Protein AF-A0A2V0PC89-F1 (afdb_monomer_lite)

Radius of gyration: 30.16 Å; chains: 1; bounding box: 103×73×67 Å

pLDDT: mean 73.05, std 21.84, range [30.06, 96.44]

Structure (mmCIF, N/CA/C/O backbone):
data_AF-A0A2V0PC89-F1
#
_entry.id   AF-A0A2V0PC89-F1
#
loop_
_atom_site.group_PDB
_atom_site.id
_atom_site.type_symbol
_atom_site.label_atom_id
_atom_site.label_alt_id
_atom_site.label_comp_id
_atom_site.label_asym_id
_atom_site.label_entity_id
_atom_site.label_seq_id
_atom_site.pdbx_PDB_ins_code
_atom_site.Cartn_x
_atom_site.Cartn_y
_atom_site.Cartn_z
_atom_site.occupancy
_atom_site.B_iso_or_equiv
_atom_site.auth_seq_id
_atom_site.auth_comp_id
_atom_site.auth_asym_id
_atom_site.auth_atom_id
_atom_site.pdbx_PDB_model_num
ATOM 1 N N . MET A 1 1 ? 77.756 -25.114 2.333 1.00 34.78 1 MET A N 1
ATOM 2 C CA . MET A 1 1 ? 78.228 -23.797 1.852 1.00 34.78 1 MET A CA 1
ATOM 3 C C . MET A 1 1 ? 77.224 -22.769 2.360 1.00 34.78 1 MET A C 1
ATOM 5 O O . MET A 1 1 ? 76.132 -22.711 1.826 1.00 34.78 1 MET A O 1
ATOM 9 N N . ALA A 1 2 ? 77.389 -22.324 3.607 1.00 36.09 2 ALA A N 1
ATOM 10 C CA . ALA A 1 2 ? 78.017 -21.046 4.001 1.00 36.09 2 ALA A CA 1
ATOM 11 C C . ALA A 1 2 ? 76.906 -20.000 4.250 1.00 36.09 2 ALA A C 1
ATOM 13 O O . ALA A 1 2 ? 76.240 -19.578 3.320 1.00 36.09 2 ALA A O 1
ATOM 14 N N . GLN A 1 3 ? 76.433 -19.878 5.494 1.00 30.06 3 GLN A N 1
ATOM 15 C CA . GLN A 1 3 ? 76.912 -18.967 6.553 1.00 30.06 3 GLN A CA 1
ATOM 16 C C . GLN A 1 3 ? 76.460 -17.503 6.374 1.00 30.06 3 GLN A C 1
ATOM 18 O O . GLN A 1 3 ? 76.890 -16.816 5.460 1.00 30.06 3 GLN A O 1
ATOM 23 N N . LEU A 1 4 ? 75.595 -17.081 7.311 1.00 32.72 4 LEU A N 1
ATOM 24 C CA . LEU A 1 4 ? 75.614 -15.841 8.111 1.00 32.72 4 LEU A CA 1
ATOM 25 C C . LEU A 1 4 ? 76.472 -14.676 7.588 1.00 32.72 4 LEU A C 1
ATOM 27 O O . LEU A 1 4 ? 77.673 -14.856 7.457 1.00 32.72 4 LEU A O 1
ATOM 31 N N . THR A 1 5 ? 75.937 -13.444 7.569 1.00 36.16 5 THR A N 1
ATOM 32 C CA . THR A 1 5 ? 76.367 -12.372 8.503 1.00 36.16 5 THR A CA 1
ATOM 33 C C . THR A 1 5 ? 75.343 -11.222 8.570 1.00 36.16 5 THR A C 1
ATOM 35 O O . THR A 1 5 ? 74.786 -10.795 7.565 1.00 36.16 5 THR A O 1
ATOM 38 N N . LYS A 1 6 ? 75.119 -10.737 9.797 1.00 35.91 6 LYS A N 1
ATOM 39 C CA . LYS A 1 6 ? 74.405 -9.515 10.208 1.00 35.91 6 LYS A CA 1
ATOM 40 C C . LYS A 1 6 ? 75.160 -8.235 9.814 1.00 35.91 6 LYS A C 1
ATOM 42 O O . LYS A 1 6 ? 76.379 -8.274 9.768 1.00 35.91 6 LYS A O 1
ATOM 47 N N . CYS A 1 7 ? 74.440 -7.110 9.736 1.00 33.03 7 CYS A N 1
ATOM 48 C CA . CYS A 1 7 ? 74.798 -5.774 10.272 1.00 33.03 7 CYS A CA 1
ATOM 49 C C . CYS A 1 7 ? 73.542 -4.882 10.141 1.00 33.03 7 CYS A C 1
ATOM 51 O O . CYS A 1 7 ? 73.104 -4.617 9.033 1.00 33.03 7 CYS A O 1
ATOM 53 N N . SER A 1 8 ? 72.751 -4.632 11.191 1.00 32.78 8 SER A N 1
ATOM 54 C CA . SER A 1 8 ? 72.934 -3.648 12.277 1.00 32.78 8 SER A CA 1
ATOM 55 C C . SER A 1 8 ? 73.091 -2.201 11.793 1.00 32.78 8 SER A C 1
ATOM 57 O O . SER A 1 8 ? 74.157 -1.812 11.332 1.00 32.78 8 SER A O 1
ATOM 59 N N . GLY A 1 9 ? 72.048 -1.397 12.010 1.00 33.03 9 GLY A N 1
ATOM 60 C CA . GLY A 1 9 ? 72.049 0.056 11.844 1.00 33.03 9 GLY A CA 1
ATOM 61 C C . GLY A 1 9 ? 70.796 0.660 12.475 1.00 33.03 9 GLY A C 1
ATOM 62 O O . GLY A 1 9 ? 69.792 0.859 11.807 1.00 33.03 9 GLY A O 1
ATOM 63 N N . ALA A 1 10 ? 70.843 0.869 13.790 1.00 34.19 10 ALA A N 1
ATOM 64 C CA . ALA A 1 10 ? 69.810 1.535 14.576 1.00 34.19 10 ALA A CA 1
ATOM 65 C C . ALA A 1 10 ? 69.716 3.025 14.234 1.00 34.19 10 ALA A C 1
ATOM 67 O O . ALA A 1 10 ? 70.764 3.630 14.058 1.00 34.19 10 ALA A O 1
ATOM 68 N N . LEU A 1 11 ? 68.520 3.626 14.305 1.00 36.19 11 LEU A N 1
ATOM 69 C CA . LEU A 1 11 ? 68.316 5.021 14.723 1.00 36.19 11 LEU A CA 1
ATOM 70 C C . LEU A 1 11 ? 66.849 5.241 15.168 1.00 36.19 11 LEU A C 1
ATOM 72 O O . LEU A 1 11 ? 65.933 5.200 14.360 1.00 36.19 11 LEU A O 1
ATOM 76 N N . ARG A 1 12 ? 66.678 5.406 16.493 1.00 33.38 12 ARG A N 1
ATOM 77 C CA . ARG A 1 12 ? 65.837 6.382 17.236 1.00 33.38 12 ARG A CA 1
ATOM 78 C C . ARG A 1 12 ? 64.610 6.924 16.470 1.00 33.38 12 ARG A C 1
ATOM 80 O O . ARG A 1 12 ? 64.772 7.563 15.448 1.00 33.38 12 ARG A O 1
ATOM 87 N N . GLY A 1 13 ? 63.367 6.780 16.919 1.00 33.16 13 GLY A N 1
ATOM 88 C CA . GLY A 1 13 ? 62.850 7.075 18.253 1.00 33.16 13 GLY A CA 1
ATOM 89 C C . GLY A 1 13 ? 61.839 8.224 18.140 1.00 33.16 13 GLY A C 1
ATOM 90 O O . GLY A 1 13 ? 62.248 9.367 17.987 1.00 33.16 13 GLY A O 1
ATOM 91 N N . ALA A 1 14 ? 60.541 7.928 18.223 1.00 36.44 14 ALA A N 1
ATOM 92 C CA . ALA A 1 14 ? 59.492 8.913 18.490 1.00 36.44 14 ALA A CA 1
ATOM 93 C C . ALA A 1 14 ? 58.293 8.201 19.131 1.00 36.44 14 ALA A C 1
ATOM 95 O O . ALA A 1 14 ? 57.814 7.184 18.635 1.00 36.44 14 ALA A O 1
ATOM 96 N N . ALA A 1 15 ? 57.892 8.698 20.296 1.00 36.09 15 ALA A N 1
ATOM 97 C CA . ALA A 1 15 ? 56.902 8.112 21.182 1.00 36.09 15 ALA A CA 1
ATOM 98 C C . ALA A 1 15 ? 55.466 8.308 20.665 1.00 36.09 15 ALA A C 1
ATOM 100 O O . ALA A 1 15 ? 55.104 9.398 20.232 1.00 36.09 15 ALA A O 1
ATOM 101 N N . LEU A 1 16 ? 54.644 7.263 20.791 1.00 35.31 16 LEU A N 1
ATOM 102 C CA . LEU A 1 16 ? 53.187 7.324 20.653 1.00 35.31 16 LEU A CA 1
ATOM 103 C C . LEU A 1 16 ? 52.587 8.087 21.850 1.00 35.31 16 LEU A C 1
ATOM 105 O O . LEU A 1 16 ? 52.816 7.671 22.993 1.00 35.31 16 LEU A O 1
ATOM 109 N N . PRO A 1 17 ? 51.806 9.163 21.654 1.00 36.28 17 PRO A N 1
ATOM 110 C CA . PRO A 1 17 ? 51.024 9.723 22.740 1.00 36.28 17 PRO A CA 1
ATOM 111 C C . PRO A 1 17 ? 49.793 8.847 23.012 1.00 36.28 17 PRO A C 1
ATOM 113 O O . PRO A 1 17 ? 49.042 8.469 22.117 1.00 36.28 17 PRO A O 1
ATOM 116 N N . ARG A 1 18 ? 49.623 8.523 24.296 1.00 34.59 18 ARG A N 1
ATOM 117 C CA . ARG A 1 18 ? 48.502 7.787 24.888 1.00 34.59 18 ARG A CA 1
ATOM 118 C C . ARG A 1 18 ? 47.155 8.429 24.541 1.00 34.59 18 ARG A C 1
ATOM 120 O O . ARG A 1 18 ? 46.976 9.627 24.759 1.00 34.59 18 ARG A O 1
ATOM 127 N N . ALA A 1 19 ? 46.197 7.600 24.129 1.00 34.44 19 ALA A N 1
ATOM 128 C CA . ALA A 1 19 ? 44.788 7.956 24.048 1.00 34.44 19 ALA A CA 1
ATOM 129 C C . ALA A 1 19 ? 44.282 8.455 25.414 1.00 34.44 19 ALA A C 1
ATOM 131 O O . ALA A 1 19 ? 44.382 7.758 26.428 1.00 34.44 19 ALA A O 1
ATOM 132 N N . ARG A 1 20 ? 43.746 9.677 25.439 1.00 34.69 20 ARG A N 1
ATOM 133 C CA . ARG A 1 20 ? 42.897 10.173 26.524 1.00 34.69 20 ARG A CA 1
ATOM 134 C C . ARG A 1 20 ? 41.451 9.967 26.090 1.00 34.69 20 ARG A C 1
ATOM 136 O O . ARG A 1 20 ? 41.012 10.597 25.136 1.00 34.69 20 ARG A O 1
ATOM 143 N N . ALA A 1 21 ? 40.732 9.105 26.803 1.00 42.22 21 ALA A N 1
ATOM 144 C CA . ALA A 1 21 ? 39.279 9.070 26.750 1.00 42.22 21 ALA A CA 1
ATOM 145 C C . ALA A 1 21 ? 38.733 10.427 27.229 1.00 42.22 21 ALA A C 1
ATOM 147 O O . ALA A 1 21 ? 39.120 10.911 28.297 1.00 42.22 21 ALA A O 1
ATOM 148 N N . ALA A 1 22 ? 37.868 11.036 26.422 1.00 32.97 22 ALA A N 1
ATOM 149 C CA . ALA A 1 22 ? 37.079 12.211 26.772 1.00 32.97 22 ALA A CA 1
ATOM 150 C C . ALA A 1 22 ? 35.585 11.824 26.764 1.00 32.97 22 ALA A C 1
ATOM 152 O O . ALA A 1 22 ? 35.215 10.859 26.095 1.00 32.97 22 ALA A O 1
ATOM 153 N N . PRO A 1 23 ? 34.755 12.494 27.578 1.00 31.67 23 PRO A N 1
ATOM 154 C CA . PRO A 1 23 ? 33.532 11.928 28.131 1.00 31.67 23 PRO A CA 1
ATOM 155 C C . PRO A 1 23 ? 32.351 11.981 27.158 1.00 31.67 23 PRO A C 1
ATOM 157 O O . PRO A 1 23 ? 32.257 12.878 26.323 1.00 31.67 23 PRO A O 1
ATOM 160 N N . LEU A 1 24 ? 31.417 11.046 27.346 1.00 42.00 24 LEU A N 1
ATOM 161 C CA . LEU A 1 24 ? 30.053 11.110 26.824 1.00 42.00 24 LEU A CA 1
ATOM 162 C C . LEU A 1 24 ? 29.417 12.453 27.213 1.00 42.00 24 LEU A C 1
ATOM 164 O O . LEU A 1 24 ? 29.188 12.714 28.394 1.00 42.00 24 LEU A O 1
ATOM 168 N N . VAL A 1 25 ? 29.124 13.289 26.219 1.00 36.03 25 VAL A N 1
ATOM 169 C CA . VAL A 1 25 ? 28.246 14.454 26.366 1.00 36.03 25 VAL A CA 1
ATOM 170 C C . VAL A 1 25 ? 27.151 14.329 25.314 1.00 36.03 25 VAL A C 1
ATOM 172 O O . VAL A 1 25 ? 27.418 14.076 24.142 1.00 36.03 25 VAL A O 1
ATOM 175 N N . ALA A 1 26 ? 25.917 14.409 25.800 1.00 36.59 26 ALA A N 1
ATOM 176 C CA . ALA A 1 26 ? 24.681 14.045 25.131 1.00 36.59 26 ALA A CA 1
ATOM 177 C C . ALA A 1 26 ? 24.474 14.711 23.759 1.00 36.59 26 ALA A C 1
ATOM 179 O O . ALA A 1 26 ? 24.725 15.904 23.583 1.00 36.59 26 ALA A O 1
ATOM 180 N N . ARG A 1 27 ? 23.929 13.930 22.817 1.00 38.12 27 ARG A N 1
ATOM 181 C CA . ARG A 1 27 ? 23.295 14.424 21.588 1.00 38.12 27 ARG A CA 1
ATOM 182 C C . ARG A 1 27 ? 22.125 15.347 21.964 1.00 38.12 27 ARG A C 1
ATOM 184 O O . ARG A 1 27 ? 21.254 14.896 22.710 1.00 38.12 27 ARG A O 1
ATOM 191 N N . PRO A 1 28 ? 22.044 16.589 21.459 1.00 36.78 28 PRO A N 1
ATOM 192 C CA . PRO A 1 28 ? 20.796 17.325 21.500 1.00 36.78 28 PRO A CA 1
ATOM 193 C C . PRO A 1 28 ? 19.847 16.742 20.447 1.00 36.78 28 PRO A C 1
ATOM 195 O O . PRO A 1 28 ? 20.161 16.662 19.261 1.00 36.78 28 PRO A O 1
ATOM 198 N N . THR A 1 29 ? 18.700 16.290 20.932 1.00 49.31 29 THR A N 1
ATOM 199 C CA . THR A 1 29 ? 17.508 15.926 20.176 1.00 49.31 29 THR A CA 1
ATOM 200 C C . THR A 1 29 ? 16.849 17.171 19.564 1.00 49.31 29 THR A C 1
ATOM 202 O O . THR A 1 29 ? 16.991 18.272 20.093 1.00 49.31 29 THR A O 1
ATOM 205 N N . ALA A 1 30 ? 16.074 16.941 18.498 1.00 43.25 30 ALA A N 1
ATOM 206 C CA . ALA A 1 30 ? 15.113 17.827 17.822 1.00 43.25 30 ALA A CA 1
ATOM 207 C C . ALA A 1 30 ? 15.559 18.398 16.446 1.00 43.25 30 ALA A C 1
ATOM 209 O O . ALA A 1 30 ? 16.323 19.364 16.389 1.00 43.25 30 ALA A O 1
ATOM 210 N N . PRO A 1 31 ? 15.005 17.875 15.330 1.00 44.06 31 PRO A N 1
ATOM 211 C CA . PRO A 1 31 ? 15.303 18.324 13.963 1.00 44.06 31 PRO A CA 1
ATOM 212 C C . PRO A 1 31 ? 14.709 19.699 13.588 1.00 44.06 31 PRO A C 1
ATOM 214 O O . PRO A 1 31 ? 15.065 20.262 12.560 1.00 44.06 31 PRO A O 1
ATOM 217 N N . LEU A 1 32 ? 13.861 20.307 14.424 1.00 40.78 32 LEU A N 1
ATOM 218 C CA . LEU A 1 32 ? 13.164 21.559 14.079 1.00 40.78 32 LEU A CA 1
ATOM 219 C C . LEU A 1 32 ? 13.974 22.847 14.337 1.00 40.78 32 LEU A C 1
ATOM 221 O O . LEU A 1 32 ? 13.684 23.885 13.748 1.00 40.78 32 LEU A O 1
ATOM 225 N N . ALA A 1 33 ? 15.011 22.818 15.180 1.00 37.69 33 ALA A N 1
ATOM 226 C CA . ALA A 1 33 ? 15.760 24.032 15.544 1.00 37.69 33 ALA A CA 1
ATOM 227 C C . ALA A 1 33 ? 16.836 24.444 14.515 1.00 37.69 33 ALA A C 1
ATOM 229 O O . ALA A 1 33 ? 17.369 25.553 14.583 1.00 37.69 33 ALA A O 1
ATOM 230 N N . ARG A 1 34 ? 17.152 23.575 13.542 1.00 42.97 34 ARG A N 1
ATOM 231 C CA . ARG A 1 34 ? 18.189 23.816 12.522 1.00 42.97 34 ARG A CA 1
ATOM 232 C C . ARG A 1 34 ? 17.694 24.657 11.330 1.00 42.97 34 ARG A C 1
ATOM 234 O O . ARG A 1 34 ? 18.513 25.097 10.534 1.00 42.97 34 ARG A O 1
ATOM 241 N N . MET A 1 35 ? 16.395 24.970 11.263 1.00 37.38 35 MET A N 1
ATOM 242 C CA . MET A 1 35 ? 15.769 25.761 10.188 1.00 37.38 35 MET A CA 1
ATOM 243 C C . MET A 1 35 ? 16.208 27.243 10.093 1.00 37.38 35 MET A C 1
ATOM 245 O O . MET A 1 35 ? 15.924 27.867 9.079 1.00 37.38 35 MET A O 1
ATOM 249 N N . VAL A 1 36 ? 16.861 27.852 11.100 1.00 40.00 36 VAL A N 1
ATOM 250 C CA . VAL A 1 36 ? 16.985 29.337 11.159 1.00 40.00 36 VAL A CA 1
ATOM 25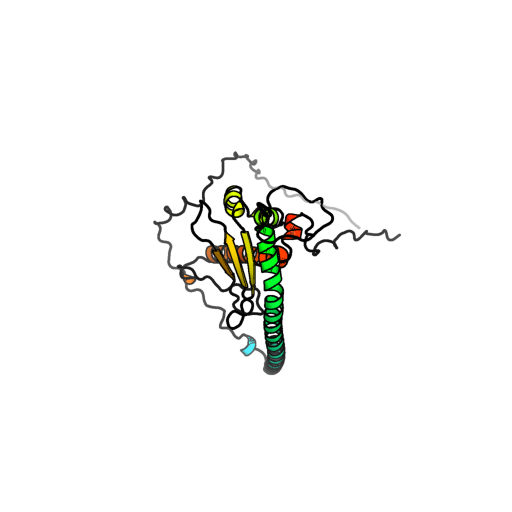1 C C . VAL A 1 36 ? 18.426 29.883 11.093 1.00 40.00 36 VAL A C 1
ATOM 253 O O . VAL A 1 36 ? 18.626 31.038 10.726 1.00 40.00 36 VAL A O 1
ATOM 256 N N . ALA A 1 37 ? 19.459 29.098 11.415 1.00 38.69 37 ALA A N 1
ATOM 257 C CA . ALA A 1 37 ? 20.797 29.651 11.687 1.00 38.69 37 ALA A CA 1
ATOM 258 C C . ALA A 1 37 ? 21.773 29.726 10.488 1.00 38.69 37 ALA A C 1
ATOM 260 O O . ALA A 1 37 ? 22.815 30.365 10.611 1.00 38.69 37 ALA A O 1
ATOM 261 N N . ALA A 1 38 ? 21.473 29.123 9.334 1.00 38.75 38 ALA A N 1
ATOM 262 C CA . ALA A 1 38 ? 22.412 29.037 8.201 1.00 38.75 38 ALA A CA 1
ATOM 263 C C . ALA A 1 38 ? 22.302 30.197 7.181 1.00 38.75 38 ALA A C 1
ATOM 265 O O . ALA A 1 38 ? 22.776 30.090 6.057 1.00 38.75 38 ALA A O 1
ATOM 266 N N . ALA A 1 39 ? 21.690 31.323 7.559 1.00 34.16 39 ALA A N 1
ATOM 267 C CA . ALA A 1 39 ? 21.342 32.428 6.658 1.00 34.16 39 ALA A CA 1
ATOM 268 C C . ALA A 1 39 ? 22.470 33.449 6.356 1.00 34.16 39 ALA A C 1
ATOM 270 O O . ALA A 1 39 ? 22.167 34.556 5.911 1.00 34.16 39 ALA A O 1
ATOM 271 N N . ALA A 1 40 ? 23.755 33.169 6.618 1.00 37.53 40 ALA A N 1
ATOM 272 C CA . ALA A 1 40 ? 24.785 34.213 6.489 1.00 37.53 40 ALA A CA 1
ATOM 273 C C . ALA A 1 40 ? 26.227 33.716 6.252 1.00 37.53 40 ALA A C 1
ATOM 275 O O . ALA A 1 40 ? 27.083 33.888 7.118 1.00 37.53 40 ALA A O 1
ATOM 276 N N . ALA A 1 41 ? 26.538 33.177 5.068 1.00 34.41 41 ALA A N 1
ATOM 277 C CA . ALA A 1 41 ? 27.906 33.210 4.528 1.00 34.41 41 ALA A CA 1
ATOM 278 C C . ALA A 1 41 ? 27.920 32.999 2.997 1.00 34.41 41 ALA A C 1
ATOM 280 O O . ALA A 1 41 ? 27.307 32.043 2.532 1.00 34.41 41 ALA A O 1
ATOM 281 N N . PRO A 1 42 ? 28.619 33.837 2.203 1.00 34.31 42 PRO A N 1
ATOM 282 C CA . PRO A 1 42 ? 28.799 33.606 0.771 1.00 34.31 42 PRO A CA 1
ATOM 283 C C . PRO A 1 42 ? 29.998 32.675 0.517 1.00 34.31 42 PRO A C 1
ATOM 285 O O . PRO A 1 42 ? 31.095 32.919 1.024 1.00 34.31 42 PRO A O 1
ATOM 288 N N . VAL A 1 43 ? 29.796 31.626 -0.281 1.00 40.22 43 VAL A N 1
ATOM 289 C CA . VAL A 1 43 ? 30.813 30.634 -0.682 1.00 40.22 43 VAL A CA 1
ATOM 290 C C . VAL A 1 43 ? 30.963 30.690 -2.214 1.00 40.22 43 VAL A C 1
ATOM 292 O O . VAL A 1 43 ? 29.973 30.955 -2.897 1.00 40.22 43 VAL A O 1
ATOM 295 N N . PRO A 1 44 ? 32.195 30.577 -2.750 1.00 39.31 44 PRO A N 1
ATOM 296 C CA . PRO A 1 44 ? 32.542 31.049 -4.089 1.00 39.31 44 PRO A CA 1
ATOM 297 C C . PRO A 1 44 ? 32.024 30.165 -5.231 1.00 39.31 44 PRO A C 1
ATOM 299 O O . PRO A 1 44 ? 31.899 28.954 -5.097 1.00 39.31 44 PRO A O 1
ATOM 302 N N . GLU A 1 45 ? 31.796 30.837 -6.360 1.00 42.03 45 GLU A N 1
ATOM 303 C CA . GLU A 1 45 ? 31.391 30.347 -7.682 1.00 42.03 45 GLU A CA 1
ATOM 304 C C . GLU A 1 45 ? 32.173 29.088 -8.109 1.00 42.03 45 GLU A C 1
ATOM 306 O O . GLU A 1 45 ? 33.379 29.142 -8.364 1.00 42.03 45 GLU A O 1
ATOM 311 N N . ALA A 1 46 ? 31.483 27.943 -8.141 1.00 46.72 46 ALA A N 1
ATOM 312 C CA . ALA A 1 46 ? 32.017 26.665 -8.599 1.00 46.72 46 ALA A CA 1
ATOM 313 C C . ALA A 1 46 ? 31.941 26.562 -10.134 1.00 46.72 46 ALA A C 1
ATOM 315 O O . ALA A 1 46 ? 30.977 27.003 -10.756 1.00 46.72 46 ALA A O 1
ATOM 316 N N . ALA A 1 47 ? 32.993 26.002 -10.735 1.00 40.53 47 ALA A N 1
ATOM 317 C CA . ALA A 1 47 ? 33.138 25.793 -12.175 1.00 40.53 47 ALA A CA 1
ATOM 318 C C . ALA A 1 47 ? 32.046 24.860 -12.751 1.00 40.53 47 ALA A C 1
ATOM 320 O O . ALA A 1 47 ? 31.535 24.013 -12.017 1.00 40.53 47 ALA A O 1
ATOM 321 N N . PRO A 1 48 ? 31.707 24.974 -14.052 1.00 44.94 48 PRO A N 1
ATOM 322 C CA . PRO A 1 48 ? 30.627 24.199 -14.653 1.00 44.94 48 PRO A CA 1
ATOM 323 C C . PRO A 1 48 ? 30.994 22.714 -14.737 1.00 44.94 48 PRO A C 1
ATOM 325 O O . PRO A 1 48 ? 32.074 22.354 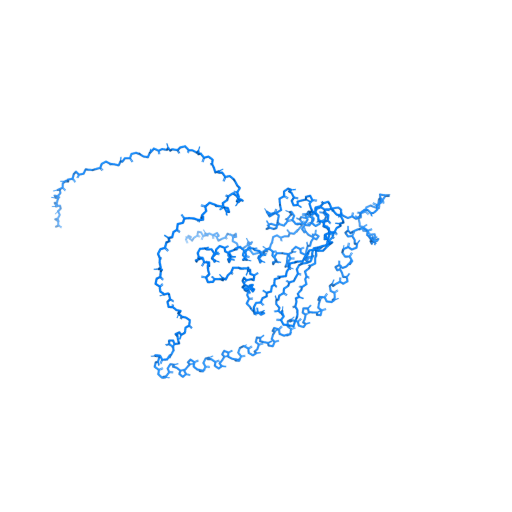-15.206 1.00 44.94 48 PRO A O 1
ATOM 328 N N . VAL A 1 49 ? 30.074 21.869 -14.280 1.00 48.47 49 VAL A N 1
ATOM 329 C CA . VAL A 1 49 ? 30.133 20.411 -14.398 1.00 48.47 49 VAL A CA 1
ATOM 330 C C . VAL A 1 49 ? 29.623 20.050 -15.799 1.00 48.47 49 VAL A C 1
ATOM 332 O O . VAL A 1 49 ? 28.543 20.491 -16.185 1.00 48.47 49 VAL A O 1
ATOM 335 N N . GLU A 1 50 ? 30.413 19.333 -16.603 1.00 47.12 50 GLU A N 1
ATOM 336 C CA . GLU A 1 50 ? 29.982 18.902 -17.941 1.00 47.12 50 GLU A CA 1
ATOM 337 C C . GLU A 1 50 ? 29.015 17.712 -17.828 1.00 47.12 50 GLU A C 1
ATOM 339 O O . GLU A 1 50 ? 29.312 16.734 -17.144 1.00 47.12 50 GLU A O 1
ATOM 344 N N . ASN A 1 51 ? 27.859 17.801 -18.497 1.00 41.91 51 ASN A N 1
ATOM 345 C CA . ASN A 1 51 ? 26.878 16.718 -18.589 1.00 41.91 51 ASN A CA 1
ATOM 346 C C . ASN A 1 51 ? 27.461 15.546 -19.392 1.00 41.91 51 ASN A C 1
ATOM 348 O O . ASN A 1 51 ? 27.759 15.685 -20.578 1.00 41.91 51 ASN A O 1
ATOM 352 N N . PHE A 1 52 ? 27.602 14.387 -18.750 1.00 44.56 52 PHE A N 1
ATOM 353 C CA . PHE A 1 52 ? 28.157 13.165 -19.345 1.00 44.56 52 PHE A CA 1
ATOM 354 C C . PHE A 1 52 ? 27.137 12.334 -20.148 1.00 44.56 52 PHE A C 1
ATOM 356 O O . PHE A 1 52 ? 27.521 11.333 -20.753 1.00 44.56 52 PHE A O 1
ATOM 363 N N . ASP A 1 53 ? 25.870 12.752 -20.203 1.00 51.66 53 ASP A N 1
ATOM 364 C CA . ASP A 1 53 ? 24.772 11.969 -20.794 1.00 51.66 53 ASP A CA 1
ATOM 365 C C . ASP A 1 53 ? 24.737 11.963 -22.340 1.00 51.66 53 ASP A C 1
ATOM 367 O O . ASP A 1 53 ? 24.060 11.129 -22.937 1.00 51.66 53 ASP A O 1
ATOM 371 N N . ASP A 1 54 ? 25.506 12.827 -23.014 1.00 53.91 54 ASP A N 1
ATOM 372 C CA . ASP A 1 54 ? 25.458 13.003 -24.480 1.00 53.91 54 ASP A CA 1
ATOM 373 C C . ASP A 1 54 ? 26.569 12.261 -25.268 1.00 53.91 54 ASP A C 1
ATOM 375 O O . ASP A 1 54 ? 26.737 12.474 -26.473 1.00 53.91 54 ASP A O 1
ATOM 379 N N . ILE A 1 55 ? 27.360 11.386 -24.633 1.00 55.81 55 ILE A N 1
ATOM 380 C CA . ILE A 1 55 ? 28.516 10.733 -25.284 1.00 55.81 55 ILE A CA 1
ATOM 381 C C . ILE A 1 55 ? 28.150 9.337 -25.828 1.00 55.81 55 ILE A C 1
ATOM 383 O O . ILE A 1 55 ? 28.318 8.321 -25.149 1.00 55.81 55 ILE A O 1
ATOM 387 N N . ASP A 1 56 ? 27.730 9.255 -27.101 1.00 67.38 56 ASP A N 1
ATOM 388 C CA . ASP A 1 56 ? 27.625 7.973 -27.826 1.00 67.38 56 ASP A CA 1
ATOM 389 C C . ASP A 1 56 ? 29.018 7.461 -28.239 1.00 67.38 56 ASP A C 1
ATOM 391 O O . ASP A 1 56 ? 29.462 7.572 -29.384 1.00 67.38 56 ASP A O 1
ATOM 395 N N . TRP A 1 57 ? 29.715 6.839 -27.288 1.00 75.06 57 TRP A N 1
ATOM 396 C CA . TRP A 1 57 ? 31.024 6.202 -27.486 1.00 75.06 57 TRP A CA 1
ATOM 397 C C . TRP A 1 57 ? 31.029 5.109 -28.574 1.00 75.06 57 TRP A C 1
ATOM 399 O O . TRP A 1 57 ? 32.091 4.607 -28.956 1.00 75.06 57 TRP A O 1
ATOM 409 N N . THR A 1 58 ? 29.862 4.709 -29.097 1.00 73.75 58 THR A N 1
ATOM 410 C CA . THR A 1 58 ? 29.775 3.709 -30.165 1.00 73.75 58 THR A CA 1
ATOM 411 C C . THR A 1 58 ? 30.188 4.247 -31.536 1.00 73.75 58 THR A C 1
ATOM 413 O O . THR A 1 58 ? 30.492 3.446 -32.430 1.00 73.75 58 THR A O 1
ATOM 416 N N . GLU A 1 59 ? 30.284 5.570 -31.712 1.00 74.25 59 GLU A N 1
ATOM 417 C CA . GLU A 1 59 ? 30.768 6.188 -32.953 1.00 74.25 59 GLU A CA 1
ATOM 418 C C . GLU A 1 59 ? 32.245 5.871 -33.233 1.00 74.25 59 GLU A C 1
ATOM 420 O O . GLU A 1 59 ? 32.605 5.626 -34.392 1.00 74.25 59 GLU A O 1
ATOM 425 N N . ASP A 1 60 ? 33.060 5.749 -32.182 1.00 82.12 60 ASP A N 1
ATOM 426 C CA . ASP A 1 60 ? 34.501 5.464 -32.250 1.00 82.12 60 ASP A CA 1
ATOM 427 C C . ASP A 1 60 ? 34.828 3.986 -32.527 1.00 82.12 60 ASP A C 1
ATOM 429 O O . ASP A 1 60 ? 35.977 3.615 -32.798 1.00 82.12 60 ASP A O 1
ATOM 433 N N . LEU A 1 61 ? 33.826 3.104 -32.496 1.00 83.56 61 LEU A N 1
ATOM 434 C CA . LEU A 1 61 ? 34.033 1.677 -32.716 1.00 83.56 61 LEU A CA 1
ATOM 435 C C . LEU A 1 61 ? 34.332 1.353 -34.193 1.00 83.56 61 LEU A C 1
ATOM 437 O O . LEU A 1 61 ? 33.751 1.941 -35.114 1.00 83.56 61 LEU A O 1
ATOM 441 N N . PRO A 1 62 ? 35.160 0.323 -34.469 1.00 90.75 62 PRO A N 1
ATOM 442 C CA . PRO A 1 62 ? 35.387 -0.149 -35.828 1.00 90.75 62 PRO A CA 1
ATOM 443 C C . PRO A 1 62 ? 34.074 -0.497 -36.542 1.00 90.75 62 PRO A C 1
ATOM 445 O O . PRO A 1 62 ? 33.176 -1.117 -35.972 1.00 90.75 62 PRO A O 1
ATOM 448 N N . THR A 1 63 ? 33.984 -0.185 -37.839 1.00 86.44 63 THR A N 1
ATOM 449 C CA . THR A 1 63 ? 32.764 -0.407 -38.646 1.00 86.44 63 THR A CA 1
ATOM 450 C C . THR A 1 63 ? 32.172 -1.827 -38.527 1.00 86.44 63 THR A C 1
ATOM 452 O O . THR A 1 63 ? 30.950 -1.940 -38.413 1.00 86.44 63 THR A O 1
ATOM 455 N N . PRO A 1 64 ? 32.967 -2.921 -38.502 1.00 89.19 64 PRO A N 1
ATOM 456 C CA . PRO A 1 64 ? 32.426 -4.265 -38.286 1.00 89.19 64 PRO A CA 1
ATOM 457 C C . PRO A 1 64 ? 31.728 -4.447 -36.929 1.00 89.19 64 PRO A C 1
ATOM 459 O O . PRO A 1 64 ? 30.768 -5.208 -36.840 1.00 89.19 64 PRO A O 1
ATOM 462 N N . VAL A 1 65 ? 32.195 -3.752 -35.888 1.00 88.69 65 VAL A N 1
ATOM 463 C CA . VAL A 1 65 ? 31.619 -3.785 -34.536 1.00 88.69 65 VAL A CA 1
ATOM 464 C C . VAL A 1 65 ? 30.327 -2.973 -34.498 1.00 88.69 65 VAL A C 1
ATOM 466 O O . VAL A 1 65 ? 29.310 -3.510 -34.069 1.00 88.69 65 VAL A O 1
ATOM 469 N N . ARG A 1 66 ? 30.303 -1.757 -35.065 1.00 85.44 66 ARG A N 1
ATOM 470 C CA . ARG A 1 66 ? 29.072 -0.941 -35.152 1.00 85.44 66 ARG A CA 1
ATOM 471 C C . ARG A 1 66 ? 27.933 -1.659 -35.872 1.00 85.44 66 ARG A C 1
ATOM 473 O O . ARG A 1 66 ? 26.790 -1.589 -35.439 1.00 85.44 66 ARG A O 1
ATOM 480 N N . ARG A 1 67 ? 28.234 -2.423 -36.933 1.00 88.75 67 ARG A N 1
ATOM 481 C CA . ARG A 1 67 ? 27.223 -3.247 -37.626 1.00 88.75 67 ARG A CA 1
ATOM 482 C C . ARG A 1 67 ? 26.636 -4.342 -36.734 1.00 88.75 67 ARG A C 1
ATOM 484 O O . ARG A 1 67 ? 25.456 -4.644 -36.866 1.00 88.75 67 ARG A O 1
ATOM 491 N N . ARG A 1 68 ? 27.436 -4.935 -35.840 1.00 90.81 68 ARG A N 1
ATOM 492 C CA . ARG A 1 68 ? 26.946 -5.920 -34.862 1.00 90.81 68 ARG A CA 1
ATOM 493 C C . ARG A 1 68 ? 26.120 -5.255 -33.767 1.00 90.81 68 ARG A C 1
ATOM 495 O O . ARG A 1 68 ? 25.074 -5.787 -33.434 1.00 90.81 68 ARG A O 1
ATOM 502 N N . VAL A 1 69 ? 26.541 -4.092 -33.267 1.00 89.00 69 VAL A N 1
ATOM 503 C CA . VAL A 1 69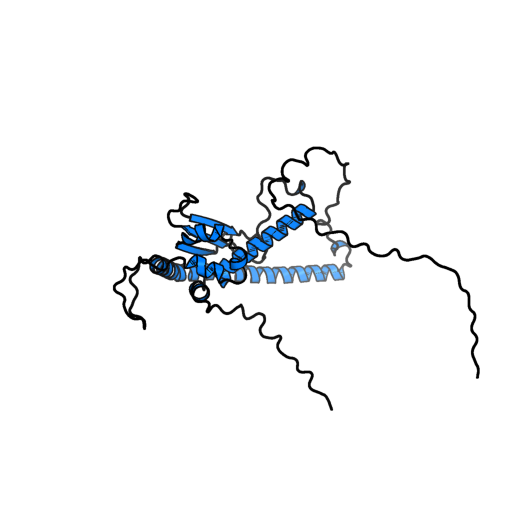 ? 25.765 -3.305 -32.291 1.00 89.00 69 VAL A CA 1
ATOM 504 C C . VAL A 1 69 ? 24.414 -2.890 -32.878 1.00 89.00 69 VAL A C 1
ATOM 506 O O . VAL A 1 69 ? 23.397 -3.061 -32.222 1.00 89.00 69 VAL A O 1
ATOM 509 N N . ALA A 1 70 ? 24.370 -2.446 -34.137 1.00 86.88 70 ALA A N 1
ATOM 510 C CA . ALA A 1 70 ? 23.110 -2.153 -34.823 1.00 86.88 70 ALA A CA 1
ATOM 511 C C . ALA A 1 70 ? 22.195 -3.389 -34.916 1.00 86.88 70 ALA A C 1
ATOM 513 O O . ALA A 1 70 ? 21.011 -3.295 -34.613 1.00 86.88 70 ALA A O 1
ATOM 514 N N . ALA A 1 71 ? 22.749 -4.560 -35.251 1.00 92.50 71 ALA A N 1
ATOM 515 C CA . ALA A 1 71 ? 21.986 -5.809 -35.250 1.00 92.50 71 ALA A CA 1
ATOM 516 C C . ALA A 1 71 ? 21.490 -6.202 -33.844 1.00 92.50 71 ALA A C 1
ATOM 518 O O . ALA A 1 71 ? 20.391 -6.728 -33.713 1.00 92.50 71 ALA A O 1
ATOM 519 N N . LEU A 1 72 ? 22.267 -5.932 -32.787 1.00 93.00 72 LEU A N 1
ATOM 520 C CA . LEU A 1 72 ? 21.829 -6.141 -31.403 1.00 93.00 72 LEU A CA 1
ATOM 521 C C . LEU A 1 72 ? 20.710 -5.172 -31.005 1.00 93.00 72 LEU A C 1
ATOM 523 O O . LEU A 1 72 ? 19.760 -5.609 -30.370 1.00 93.00 72 LEU A O 1
ATOM 527 N N . ARG A 1 73 ? 20.757 -3.905 -31.438 1.00 88.56 73 ARG A N 1
ATOM 528 C CA . ARG A 1 73 ? 19.659 -2.940 -31.233 1.00 88.56 73 ARG A CA 1
ATOM 529 C C . ARG A 1 73 ? 18.357 -3.409 -31.898 1.00 88.56 73 ARG A C 1
ATOM 531 O O . ARG A 1 73 ? 17.291 -3.261 -31.317 1.00 88.56 73 ARG A O 1
ATOM 538 N N . GLU A 1 74 ? 18.426 -4.043 -33.072 1.00 93.12 74 GLU A N 1
ATOM 539 C CA . GLU A 1 74 ? 17.244 -4.672 -33.690 1.00 93.12 74 GLU A CA 1
ATOM 540 C C . GLU A 1 74 ? 16.711 -5.868 -32.883 1.00 93.12 74 GLU A C 1
ATOM 542 O O . GLU A 1 74 ? 15.505 -6.112 -32.864 1.00 93.12 74 GLU A O 1
ATOM 547 N N . VAL A 1 75 ? 17.589 -6.639 -32.233 1.00 93.69 75 VAL A N 1
ATOM 548 C CA . VAL A 1 75 ? 17.174 -7.723 -31.326 1.00 93.69 75 VAL A CA 1
ATOM 549 C C . VAL A 1 75 ? 16.523 -7.148 -30.068 1.00 93.69 75 VAL A C 1
ATOM 551 O O . VAL A 1 75 ? 15.459 -7.634 -29.692 1.00 93.69 75 VAL A O 1
ATOM 554 N N . GLN A 1 76 ? 17.105 -6.097 -29.483 1.00 89.81 76 GLN A N 1
ATOM 555 C CA . GLN A 1 76 ? 16.550 -5.363 -28.342 1.00 89.81 76 GLN A CA 1
ATOM 556 C C . GLN A 1 76 ? 15.137 -4.859 -28.661 1.00 89.81 76 GLN A C 1
ATOM 558 O O . GLN A 1 76 ? 14.200 -5.191 -27.952 1.00 89.81 76 GLN A O 1
ATOM 563 N N . SER A 1 77 ? 14.944 -4.217 -29.820 1.00 90.25 77 SER A N 1
ATOM 564 C CA . SER A 1 77 ? 13.625 -3.732 -30.253 1.00 90.25 77 SER A CA 1
ATOM 565 C C . SER A 1 77 ? 12.559 -4.833 -30.282 1.00 90.25 77 SER A C 1
ATOM 567 O O . SER A 1 77 ? 11.405 -4.580 -29.955 1.00 90.25 77 SER A O 1
ATOM 569 N N . LYS A 1 78 ? 12.923 -6.065 -30.662 1.00 93.44 78 LYS A N 1
ATOM 570 C CA . LYS A 1 78 ? 11.992 -7.205 -30.645 1.00 93.44 78 LYS A CA 1
ATOM 571 C C . LYS A 1 78 ? 11.703 -7.698 -29.229 1.00 93.44 78 LYS A C 1
ATOM 573 O O . LYS A 1 78 ? 10.600 -8.171 -28.976 1.00 93.44 78 LYS A O 1
ATOM 578 N N . GLN A 1 79 ? 12.681 -7.631 -28.324 1.00 90.44 79 GLN A N 1
ATOM 579 C CA . GLN A 1 79 ? 12.458 -7.926 -26.908 1.00 90.44 79 GLN A CA 1
ATOM 580 C C . GLN A 1 79 ? 11.499 -6.901 -26.302 1.00 90.44 79 GLN A C 1
ATOM 582 O O . GLN A 1 79 ? 10.519 -7.301 -25.681 1.00 90.44 79 GLN A O 1
ATOM 587 N N . ASP A 1 80 ? 11.708 -5.617 -26.580 1.00 85.06 80 ASP A N 1
ATOM 588 C CA . ASP A 1 80 ? 10.867 -4.527 -26.080 1.00 85.06 80 ASP A CA 1
ATOM 589 C C . ASP A 1 80 ? 9.424 -4.639 -26.601 1.00 85.06 80 ASP A C 1
ATOM 591 O O . ASP A 1 80 ? 8.470 -4.379 -25.872 1.00 85.06 80 ASP A O 1
ATOM 595 N N . GLU A 1 81 ? 9.230 -5.072 -27.851 1.00 90.44 81 GLU A N 1
ATOM 596 C CA . GLU A 1 81 ? 7.899 -5.372 -28.402 1.00 90.44 81 GLU A CA 1
ATOM 597 C C . GLU A 1 81 ? 7.185 -6.494 -27.633 1.00 90.44 81 GLU A C 1
ATOM 599 O O . GLU A 1 81 ? 5.997 -6.369 -27.327 1.00 90.44 81 GLU A O 1
ATOM 604 N N . ILE A 1 82 ? 7.898 -7.575 -27.298 1.00 91.31 82 ILE A N 1
ATOM 605 C CA . ILE A 1 82 ? 7.344 -8.691 -26.517 1.00 91.31 82 ILE A CA 1
ATOM 606 C C . ILE A 1 82 ? 7.019 -8.233 -25.092 1.00 91.31 82 ILE A C 1
ATOM 608 O O . ILE A 1 82 ? 5.921 -8.505 -24.604 1.00 91.31 82 ILE A O 1
ATOM 612 N N . MET A 1 83 ? 7.941 -7.517 -24.443 1.00 83.19 83 MET A N 1
ATOM 613 C CA . MET A 1 83 ? 7.752 -6.998 -23.086 1.00 83.19 83 MET A CA 1
ATOM 614 C C . MET A 1 83 ? 6.558 -6.048 -23.016 1.00 83.19 83 MET A C 1
ATOM 616 O O . MET A 1 83 ? 5.701 -6.207 -22.151 1.00 83.19 83 MET A O 1
ATOM 620 N N . ARG A 1 84 ? 6.403 -5.151 -23.996 1.00 83.94 84 ARG A N 1
ATOM 621 C CA . ARG A 1 84 ? 5.242 -4.253 -24.090 1.00 83.94 84 ARG A CA 1
ATOM 622 C C . ARG A 1 84 ? 3.915 -5.013 -24.139 1.00 83.94 84 ARG A C 1
ATOM 624 O O . ARG A 1 84 ? 2.959 -4.613 -23.478 1.00 83.94 84 ARG A O 1
ATOM 631 N N . GLY A 1 85 ? 3.858 -6.112 -24.895 1.00 86.31 85 GLY A N 1
ATOM 632 C CA . GLY A 1 85 ? 2.686 -6.990 -24.928 1.00 86.31 85 GLY A CA 1
ATOM 633 C C . GLY A 1 85 ? 2.413 -7.648 -23.573 1.00 86.31 85 GLY A C 1
ATOM 634 O O . GLY A 1 85 ? 1.283 -7.615 -23.089 1.00 86.31 85 GLY A O 1
ATOM 635 N N . PHE A 1 86 ? 3.454 -8.175 -22.924 1.00 87.62 86 PHE A N 1
ATOM 636 C CA . PHE A 1 86 ? 3.350 -8.784 -21.595 1.00 87.62 86 PHE A CA 1
ATOM 637 C C . PHE A 1 86 ? 2.813 -7.808 -20.539 1.00 87.62 86 PHE A C 1
ATOM 639 O O . PHE A 1 86 ? 1.912 -8.162 -19.782 1.00 87.62 86 PHE A O 1
ATOM 646 N N . ILE A 1 87 ? 3.314 -6.571 -20.508 1.00 79.44 87 ILE A N 1
ATOM 647 C CA . ILE A 1 87 ? 2.860 -5.533 -19.567 1.00 79.44 87 ILE A CA 1
ATOM 648 C C . ILE A 1 87 ? 1.389 -5.206 -19.783 1.00 79.44 87 ILE A C 1
ATOM 650 O O . ILE A 1 87 ? 0.640 -5.074 -18.816 1.00 79.44 87 ILE A O 1
ATOM 654 N N . GLN A 1 88 ? 0.965 -5.083 -21.043 1.00 81.94 88 GLN A N 1
ATOM 655 C CA . GLN A 1 88 ? -0.426 -4.794 -21.364 1.00 81.94 88 GLN A CA 1
ATOM 656 C C . GLN A 1 88 ? -1.344 -5.919 -20.873 1.00 81.94 88 GLN A C 1
ATOM 658 O O . GLN A 1 88 ? -2.332 -5.652 -20.188 1.00 81.94 88 GLN A O 1
ATOM 663 N N . GLU A 1 89 ? -0.997 -7.175 -21.165 1.00 89.31 89 GLU A N 1
ATOM 664 C CA . GLU A 1 89 ? -1.762 -8.332 -20.693 1.00 89.31 89 GLU A CA 1
ATOM 665 C C . GLU A 1 89 ? -1.779 -8.417 -19.159 1.00 89.31 89 GLU A C 1
ATOM 667 O O . GLU A 1 89 ? -2.831 -8.673 -18.567 1.00 89.31 89 GLU A O 1
ATOM 672 N N . ARG A 1 90 ? -0.645 -8.146 -18.498 1.00 85.88 90 ARG A N 1
ATOM 673 C CA . ARG A 1 90 ? -0.538 -8.088 -17.032 1.00 85.88 90 ARG A CA 1
ATOM 674 C C . ARG A 1 90 ? -1.462 -7.017 -16.451 1.00 85.88 90 ARG A C 1
ATOM 676 O O . ARG A 1 90 ? -2.222 -7.319 -15.536 1.00 85.88 90 ARG A O 1
ATOM 683 N N . ALA A 1 91 ? -1.462 -5.809 -17.012 1.00 81.88 91 ALA A N 1
ATOM 684 C CA . ALA A 1 91 ? -2.314 -4.711 -16.557 1.00 81.88 91 ALA A CA 1
ATOM 685 C C . ALA A 1 91 ? -3.811 -5.037 -16.712 1.00 81.88 91 ALA A C 1
ATOM 687 O O . ALA A 1 91 ? -4.609 -4.794 -15.806 1.00 81.88 91 ALA A O 1
ATOM 688 N N . GLU A 1 92 ? -4.213 -5.642 -17.833 1.00 87.31 92 GLU A N 1
ATOM 689 C CA . GLU A 1 92 ? -5.596 -6.092 -18.038 1.00 87.31 92 GLU A CA 1
ATOM 690 C C . GLU A 1 92 ? -5.998 -7.191 -17.039 1.00 87.31 92 GLU A C 1
ATOM 692 O O . GLU A 1 92 ? -7.131 -7.214 -16.534 1.00 87.31 92 GLU A O 1
ATOM 697 N N . LEU A 1 93 ? -5.063 -8.090 -16.721 1.00 89.56 93 LEU A N 1
ATOM 698 C CA . LEU A 1 93 ? -5.265 -9.168 -15.761 1.00 89.56 93 LEU A CA 1
ATOM 699 C C . LEU A 1 93 ? -5.401 -8.643 -14.326 1.00 89.56 93 LEU A C 1
ATOM 701 O O . LEU A 1 93 ? -6.305 -9.079 -13.607 1.00 89.56 93 LEU A O 1
ATOM 705 N N . GLU A 1 94 ? -4.571 -7.679 -13.930 1.00 86.38 94 GLU A N 1
ATOM 706 C CA . GLU A 1 94 ? -4.665 -6.993 -12.637 1.00 86.38 94 GLU A CA 1
ATOM 707 C C . GLU A 1 94 ? -6.035 -6.333 -12.467 1.00 86.38 94 GLU A C 1
ATOM 709 O O . GLU A 1 94 ? -6.718 -6.583 -11.474 1.00 86.38 94 GLU A O 1
ATOM 714 N N . VAL A 1 95 ? -6.522 -5.607 -13.480 1.00 88.50 95 VAL A N 1
ATOM 715 C CA . VAL A 1 95 ? -7.864 -4.994 -13.455 1.00 88.50 95 VAL A CA 1
ATOM 716 C C . VAL A 1 95 ? -8.965 -6.029 -13.267 1.00 88.50 95 VAL A C 1
ATOM 718 O O . VAL A 1 95 ? -9.934 -5.803 -12.532 1.00 88.50 95 VAL A O 1
ATOM 721 N N . LYS A 1 96 ? -8.860 -7.169 -13.954 1.00 91.75 96 LYS A N 1
ATOM 722 C CA . LYS A 1 96 ? -9.845 -8.248 -13.846 1.00 91.75 96 LYS A CA 1
ATOM 723 C C . LYS A 1 96 ? -9.908 -8.790 -12.421 1.00 91.75 96 LYS A C 1
ATOM 725 O O . LYS A 1 96 ? -11.012 -8.936 -11.893 1.00 91.75 96 LYS A O 1
ATOM 730 N N . TYR A 1 97 ? -8.764 -9.090 -11.811 1.00 91.25 97 TYR A N 1
ATOM 731 C CA . TYR A 1 97 ? -8.727 -9.662 -10.465 1.00 91.25 97 TYR A CA 1
ATOM 732 C C . TYR A 1 97 ? -9.010 -8.631 -9.376 1.00 91.25 97 TYR A C 1
ATOM 734 O O . TYR A 1 97 ? -9.706 -8.957 -8.420 1.00 91.25 97 TYR A O 1
ATOM 742 N N . GLN A 1 98 ? -8.617 -7.372 -9.557 1.00 87.56 98 GLN A N 1
ATOM 743 C CA . GLN A 1 98 ? -8.969 -6.287 -8.642 1.00 87.56 98 GLN A CA 1
ATOM 744 C C . GLN A 1 98 ? -10.490 -6.120 -8.526 1.00 87.56 98 GLN A C 1
ATOM 746 O O . GLN A 1 98 ? -11.019 -5.981 -7.426 1.00 87.56 98 GLN A O 1
ATOM 751 N N . LYS A 1 99 ? -11.224 -6.221 -9.643 1.00 92.19 99 LYS A N 1
ATOM 752 C CA . LYS A 1 99 ? -12.699 -6.198 -9.634 1.00 92.19 99 LYS A CA 1
ATOM 753 C C . LYS A 1 99 ? -13.314 -7.383 -8.890 1.00 92.19 99 LYS A C 1
ATOM 755 O O . LYS A 1 99 ? -14.382 -7.236 -8.307 1.00 92.19 99 LYS A O 1
ATOM 760 N N . GLN A 1 100 ? -12.674 -8.551 -8.936 1.00 93.00 100 GLN A N 1
ATOM 761 C CA . GLN A 1 100 ? -13.135 -9.743 -8.216 1.00 93.00 100 GLN A CA 1
ATOM 762 C C . GLN A 1 100 ? -12.803 -9.676 -6.723 1.00 93.00 100 GLN A C 1
ATOM 764 O O . GLN A 1 100 ? -13.579 -10.169 -5.909 1.00 93.00 100 GLN A O 1
ATOM 769 N N . LEU A 1 101 ? -11.681 -9.049 -6.371 1.00 91.19 101 LEU A N 1
ATOM 770 C CA . LEU A 1 101 ? -11.221 -8.904 -4.995 1.00 91.19 101 LEU A CA 1
ATOM 771 C C . LEU A 1 101 ? -11.968 -7.791 -4.245 1.00 91.19 101 LEU A C 1
ATOM 773 O O . LEU A 1 101 ? -12.236 -7.944 -3.059 1.00 91.19 101 LEU A O 1
ATOM 777 N N . ALA A 1 102 ? -12.369 -6.714 -4.929 1.00 91.00 102 ALA A N 1
ATOM 778 C CA . ALA A 1 102 ? -13.099 -5.586 -4.342 1.00 91.00 102 ALA A CA 1
ATOM 779 C C . ALA A 1 102 ? -14.271 -5.981 -3.411 1.00 91.00 102 ALA A C 1
ATOM 781 O O . ALA A 1 102 ? -14.250 -5.552 -2.258 1.00 91.00 102 ALA A O 1
ATOM 782 N N . PRO A 1 103 ? -15.238 -6.837 -3.813 1.00 94.94 103 PRO A N 1
ATOM 783 C CA . PRO A 1 103 ? -16.333 -7.226 -2.920 1.00 94.94 103 PRO A CA 1
ATOM 784 C C . PRO A 1 103 ? -15.871 -8.018 -1.687 1.00 94.94 103 PRO A C 1
ATOM 786 O O . PRO A 1 103 ? -16.505 -7.926 -0.640 1.00 94.94 103 PRO A O 1
ATOM 789 N N . LEU A 1 104 ? -14.772 -8.777 -1.785 1.00 93.19 104 LEU A N 1
ATOM 790 C CA . LEU A 1 104 ? -14.204 -9.503 -0.643 1.00 93.19 104 LEU A CA 1
ATOM 791 C C . LEU A 1 104 ? -13.527 -8.544 0.345 1.00 93.19 104 LEU A C 1
ATOM 793 O O . LEU A 1 104 ? -13.609 -8.743 1.555 1.00 93.19 104 LEU A O 1
ATOM 797 N N . LEU A 1 105 ? -12.891 -7.481 -0.155 1.00 92.44 105 LEU A N 1
ATOM 798 C CA . LEU A 1 105 ? -12.313 -6.434 0.690 1.00 92.44 105 LEU A CA 1
ATOM 799 C C . LEU A 1 105 ? -13.398 -5.577 1.353 1.00 92.44 105 LEU A C 1
ATOM 801 O O . LEU A 1 105 ? -13.269 -5.247 2.529 1.00 92.44 105 LEU A O 1
ATOM 805 N N . ASP A 1 106 ? -14.494 -5.285 0.645 1.00 93.38 106 ASP A N 1
ATOM 806 C CA . ASP A 1 106 ? -15.673 -4.627 1.224 1.00 93.38 106 ASP A CA 1
ATOM 807 C C . ASP A 1 106 ? -16.299 -5.475 2.338 1.00 93.38 106 ASP A C 1
ATOM 809 O O . ASP A 1 106 ? -16.682 -4.958 3.388 1.00 93.38 106 ASP A O 1
ATOM 813 N N . GLU A 1 107 ? -16.372 -6.792 2.135 1.00 92.69 107 GLU A N 1
ATOM 814 C CA . GLU A 1 107 ? -16.817 -7.734 3.157 1.00 92.69 107 GLU A CA 1
ATOM 815 C C . GLU A 1 107 ? -15.887 -7.739 4.374 1.00 92.69 107 GLU A C 1
ATOM 817 O O . GLU A 1 107 ? -16.381 -7.626 5.496 1.00 92.69 107 GLU A O 1
ATOM 822 N N . ARG A 1 108 ? -14.564 -7.799 4.172 1.00 94.00 108 ARG A N 1
ATOM 823 C CA . ARG A 1 108 ? -13.579 -7.699 5.260 1.00 94.00 108 ARG A CA 1
ATOM 824 C C . ARG A 1 108 ? -13.780 -6.418 6.065 1.00 94.00 108 ARG A C 1
ATOM 826 O O . ARG A 1 108 ? -13.870 -6.484 7.286 1.00 94.00 108 ARG A O 1
ATOM 833 N N . ALA A 1 109 ? -13.888 -5.272 5.396 1.00 93.69 109 ALA A N 1
ATOM 834 C CA . ALA A 1 109 ? -14.096 -3.985 6.056 1.00 93.69 109 ALA A CA 1
ATOM 835 C C . ALA A 1 109 ? -15.409 -3.957 6.858 1.00 93.69 109 ALA A C 1
ATOM 837 O O . ALA A 1 109 ? -15.452 -3.441 7.974 1.00 93.69 109 ALA A O 1
ATOM 838 N N . ALA A 1 110 ? -16.481 -4.555 6.328 1.00 92.44 110 ALA A N 1
ATOM 839 C CA . ALA A 1 110 ? -17.758 -4.648 7.031 1.00 92.44 110 ALA A CA 1
ATOM 840 C C . ALA A 1 110 ? -17.694 -5.554 8.274 1.00 92.44 110 ALA A C 1
ATOM 842 O O . ALA A 1 110 ? -18.325 -5.224 9.278 1.00 92.44 110 ALA A O 1
ATOM 843 N N . VAL A 1 111 ? -16.932 -6.653 8.221 1.00 92.38 111 VAL A N 1
ATOM 844 C CA . VAL A 1 111 ? -16.688 -7.544 9.372 1.00 92.38 111 VAL A CA 1
ATOM 845 C C . VAL A 1 111 ? -15.838 -6.843 10.431 1.00 92.38 111 VAL A C 1
ATOM 847 O O . VAL A 1 111 ? -16.230 -6.809 11.593 1.00 92.38 111 VAL A O 1
ATOM 850 N N . VAL A 1 112 ? -14.727 -6.210 10.038 1.00 91.81 112 VAL A N 1
ATOM 851 C CA . VAL A 1 112 ? -13.855 -5.455 10.960 1.00 91.81 112 VAL A CA 1
ATOM 852 C C . VAL A 1 112 ? -14.631 -4.336 11.656 1.00 91.81 112 VAL A C 1
ATOM 854 O O . VAL A 1 112 ? -14.476 -4.132 12.854 1.00 91.81 112 VAL A O 1
ATOM 857 N N . ALA A 1 113 ? -15.528 -3.654 10.942 1.00 89.62 113 ALA A N 1
ATOM 858 C CA . ALA A 1 113 ? -16.368 -2.602 11.509 1.00 89.62 113 ALA A CA 1
ATOM 859 C C . ALA A 1 113 ? -17.587 -3.108 12.310 1.00 89.62 113 ALA A C 1
ATOM 861 O O . ALA A 1 113 ? -18.372 -2.277 12.764 1.00 89.62 113 ALA A O 1
ATOM 862 N N . GLY A 1 114 ? -17.816 -4.424 12.414 1.00 87.44 114 GLY A N 1
ATOM 863 C CA . GLY A 1 114 ? -18.987 -4.997 13.099 1.00 87.44 114 GLY A CA 1
ATOM 864 C C . GLY A 1 114 ? -20.327 -4.744 12.397 1.00 87.44 114 GLY A C 1
ATOM 865 O O . GLY A 1 114 ? -21.388 -4.922 12.978 1.00 87.44 114 GLY A O 1
ATOM 866 N N . LYS A 1 115 ? -20.318 -4.304 11.132 1.00 86.19 115 LYS A N 1
ATOM 867 C CA . LYS A 1 115 ? -21.539 -3.985 10.362 1.00 86.19 115 LYS A CA 1
ATOM 868 C C . LYS A 1 115 ? -22.144 -5.202 9.666 1.00 86.19 115 LYS A C 1
ATOM 870 O O . LYS A 1 115 ? -23.240 -5.103 9.110 1.00 86.19 115 LYS A O 1
ATOM 875 N N . LYS A 1 116 ? -21.408 -6.313 9.612 1.00 84.88 116 LYS A N 1
ATOM 876 C CA . LYS A 1 116 ? -21.817 -7.550 8.953 1.00 84.88 116 LYS A CA 1
ATOM 877 C C . LYS A 1 116 ? -21.883 -8.683 9.967 1.00 84.88 116 LYS A C 1
ATOM 879 O O . LYS A 1 116 ? -20.863 -9.058 10.528 1.00 84.88 116 LYS A O 1
ATOM 884 N N . GLU A 1 117 ? -23.073 -9.260 10.090 1.00 77.00 117 GLU A N 1
ATOM 885 C CA . GLU A 1 117 ? -23.309 -10.505 10.819 1.00 77.00 117 GLU A CA 1
ATOM 886 C C . GLU A 1 117 ? -22.429 -11.624 10.260 1.00 77.00 117 GLU A C 1
ATOM 888 O O . GLU A 1 117 ? -22.413 -11.889 9.048 1.00 77.00 117 GLU A O 1
ATOM 893 N N . VAL A 1 118 ? -21.698 -12.281 11.150 1.00 81.19 118 VAL A N 1
ATOM 894 C CA . VAL A 1 118 ? -20.806 -13.383 10.806 1.00 81.19 118 VAL A CA 1
ATOM 895 C C . VAL A 1 118 ? -21.549 -14.718 10.904 1.00 81.19 118 VAL A C 1
ATOM 897 O O . VAL A 1 118 ? -22.525 -14.874 11.634 1.00 81.19 118 VAL A O 1
ATOM 900 N N . GLY A 1 119 ? -21.138 -15.696 10.094 1.00 77.44 119 GLY A N 1
ATOM 901 C CA . GLY A 1 119 ? -21.702 -17.046 10.158 1.00 77.44 119 GLY A CA 1
ATOM 902 C C . GLY A 1 119 ? -21.342 -17.770 11.460 1.00 77.44 119 GLY A C 1
ATOM 903 O O . GLY A 1 119 ? -20.607 -17.258 12.296 1.00 77.44 119 GLY A O 1
ATOM 904 N N . LYS A 1 120 ? -21.815 -19.010 11.610 1.00 78.00 120 LYS A N 1
ATOM 905 C CA . LYS A 1 120 ? -21.390 -19.866 12.725 1.00 78.00 120 LYS A CA 1
ATOM 906 C C . LYS A 1 120 ? -20.007 -20.441 12.448 1.00 78.00 120 LYS A C 1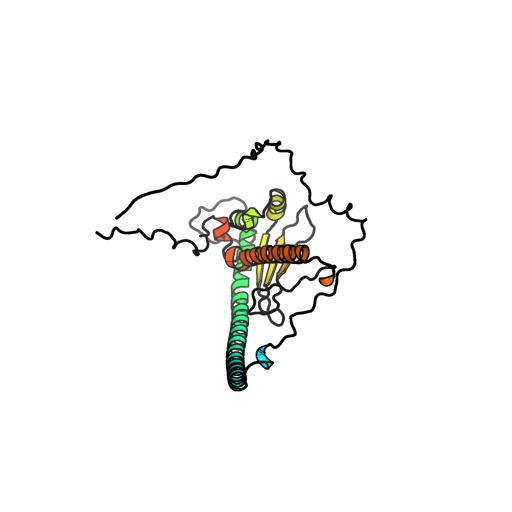
ATOM 908 O O . LYS A 1 120 ? -19.828 -21.142 11.451 1.00 78.00 120 LYS A O 1
ATOM 913 N N . PHE A 1 121 ? -19.077 -20.179 13.352 1.00 84.56 121 PHE A N 1
ATOM 914 C CA . PHE A 1 121 ? -17.731 -20.748 13.358 1.00 84.56 121 PHE A CA 1
ATOM 915 C C . PHE A 1 121 ? -17.560 -21.678 14.566 1.00 84.56 121 PHE A C 1
ATOM 917 O O . PHE A 1 121 ? -18.469 -21.799 15.386 1.00 84.56 121 PHE A O 1
ATOM 924 N N . ASP A 1 122 ? -16.418 -22.361 14.678 1.00 79.44 122 ASP A N 1
ATOM 925 C CA . ASP A 1 122 ? -16.090 -23.222 15.830 1.00 79.44 122 ASP A CA 1
ATOM 926 C C . ASP A 1 122 ? -15.657 -22.382 17.050 1.00 79.44 122 ASP A C 1
ATOM 928 O O . ASP A 1 122 ? -14.598 -22.576 17.643 1.00 79.44 122 ASP A O 1
ATOM 932 N N . VAL A 1 123 ? -16.461 -21.366 17.367 1.00 79.06 123 VAL A N 1
ATOM 933 C CA . VAL A 1 123 ? -16.276 -20.406 18.457 1.00 79.06 123 VAL A CA 1
ATOM 934 C C . VAL A 1 123 ? -17.636 -20.242 19.144 1.00 79.06 123 VAL A C 1
ATOM 936 O O . VAL A 1 123 ? -18.643 -20.135 18.443 1.00 79.06 123 VAL A O 1
ATOM 939 N N . PRO A 1 124 ? -17.714 -20.271 20.488 1.00 78.88 124 PRO A N 1
ATOM 940 C CA . PRO A 1 124 ? -18.978 -20.078 21.192 1.00 78.88 124 PRO A CA 1
ATOM 941 C C . PRO A 1 124 ? -19.619 -18.725 20.863 1.00 78.88 124 PRO A C 1
ATOM 943 O O . PRO A 1 124 ? -18.936 -17.704 20.900 1.00 78.88 124 PRO A O 1
ATOM 946 N N . ASP A 1 125 ? -20.929 -18.725 20.606 1.00 70.50 125 ASP A N 1
ATOM 947 C CA . ASP A 1 125 ? -21.707 -17.490 20.483 1.00 70.50 125 ASP A CA 1
ATOM 948 C C . ASP A 1 125 ? -21.686 -16.736 21.833 1.00 70.50 125 ASP A C 1
ATOM 950 O O . ASP A 1 125 ? -21.844 -17.347 22.898 1.00 70.50 125 ASP A O 1
ATOM 954 N N . SER A 1 126 ? -21.486 -15.417 21.785 1.00 74.00 126 SER A N 1
ATOM 955 C CA . SER A 1 126 ? -21.550 -14.505 22.935 1.00 74.00 126 SER A CA 1
ATOM 956 C C . SER A 1 126 ? -22.774 -13.596 22.808 1.00 74.00 126 SER A C 1
ATOM 958 O O . SER A 1 126 ? -23.163 -13.248 21.699 1.00 74.00 126 SER A O 1
ATOM 960 N N . ASP A 1 127 ? -23.368 -13.195 23.935 1.00 68.62 127 ASP A N 1
ATOM 961 C CA . ASP A 1 127 ? -24.467 -12.213 23.978 1.00 68.62 127 ASP A CA 1
ATOM 962 C C . ASP A 1 127 ? -23.951 -10.751 23.997 1.00 68.62 127 ASP A C 1
ATOM 964 O O . ASP A 1 127 ? -24.731 -9.814 24.189 1.00 68.62 127 ASP A O 1
ATOM 968 N N . GLU A 1 128 ? -22.634 -10.542 23.881 1.00 70.44 128 GLU A N 1
ATOM 969 C CA . GLU A 1 128 ? -22.022 -9.209 23.812 1.00 70.44 128 GLU A CA 1
ATOM 970 C C . GLU A 1 128 ? -22.345 -8.522 22.475 1.00 70.44 128 GLU A C 1
ATOM 972 O O . GLU A 1 128 ? -22.382 -9.168 21.433 1.00 70.44 128 GLU A O 1
ATOM 977 N N . GLU A 1 129 ? -22.605 -7.207 22.504 1.00 65.88 129 GLU A N 1
ATOM 978 C CA . GLU A 1 129 ? -22.913 -6.436 21.293 1.00 65.88 129 GLU A CA 1
ATOM 979 C C . GLU A 1 129 ? -21.739 -6.486 20.300 1.00 65.88 129 GLU A C 1
ATOM 981 O O . GLU A 1 129 ? -20.591 -6.234 20.677 1.00 65.88 129 GLU A O 1
ATOM 986 N N . ASP A 1 130 ? -22.036 -6.758 19.025 1.00 63.44 130 ASP A N 1
ATOM 987 C CA . ASP A 1 130 ? -21.060 -6.823 17.934 1.00 63.44 130 ASP A CA 1
ATOM 988 C C . ASP A 1 130 ? -20.419 -5.448 17.664 1.00 63.44 130 ASP A C 1
ATOM 990 O O . ASP A 1 130 ? -20.843 -4.678 16.801 1.00 63.44 130 ASP A O 1
ATOM 994 N N . ALA A 1 131 ? -19.368 -5.119 18.415 1.00 73.19 131 ALA A N 1
ATOM 995 C CA . ALA A 1 131 ? -18.637 -3.854 18.301 1.00 73.19 131 ALA A CA 1
ATOM 996 C C . ALA A 1 131 ? -17.550 -3.858 17.201 1.00 73.19 131 ALA A C 1
ATOM 998 O O . ALA A 1 131 ? -16.771 -2.908 17.098 1.00 73.19 131 ALA A O 1
ATOM 999 N N . GLY A 1 132 ? -17.490 -4.906 16.371 1.00 84.56 132 GLY A N 1
ATOM 1000 C CA . GLY A 1 132 ? -16.419 -5.117 15.393 1.00 84.56 132 GLY A CA 1
ATOM 1001 C C . GLY A 1 132 ? -15.130 -5.640 16.028 1.00 84.56 132 GLY A C 1
ATOM 1002 O O . GLY A 1 132 ? -15.155 -6.230 17.105 1.00 84.56 132 GLY A O 1
ATOM 1003 N N . ILE A 1 133 ? -14.000 -5.443 15.344 1.00 90.69 133 ILE A N 1
ATOM 1004 C CA . ILE A 1 133 ? -12.665 -5.850 15.805 1.00 90.69 133 ILE A CA 1
ATOM 1005 C C . ILE A 1 133 ? -11.861 -4.581 16.132 1.00 90.69 133 ILE A C 1
ATOM 1007 O O . ILE A 1 133 ? -11.335 -3.942 15.214 1.00 90.69 133 ILE A O 1
ATOM 1011 N N . PRO A 1 134 ? -11.770 -4.186 17.417 1.00 90.44 134 PRO A N 1
ATOM 1012 C CA . PRO A 1 134 ? -11.009 -3.010 17.824 1.00 90.44 134 PRO A CA 1
ATOM 1013 C C . PRO A 1 134 ? -9.541 -3.120 17.417 1.00 90.44 134 PRO A C 1
ATOM 1015 O O . PRO A 1 134 ? -8.957 -4.199 17.489 1.00 90.44 134 PRO A O 1
ATOM 1018 N N . GLU A 1 135 ? -8.949 -1.995 17.005 1.00 93.25 135 GLU A N 1
ATOM 1019 C CA . GLU A 1 135 ? -7.510 -1.875 16.719 1.00 93.25 135 GLU A CA 1
ATOM 1020 C C . GLU A 1 135 ? -6.971 -2.925 15.728 1.00 93.25 135 GLU A C 1
ATOM 1022 O O . GLU A 1 135 ? -5.778 -3.227 15.730 1.00 93.25 135 GLU A O 1
ATOM 1027 N N . PHE A 1 136 ? -7.827 -3.469 14.851 1.00 96.25 136 PHE A N 1
ATOM 1028 C CA . PHE A 1 136 ? -7.447 -4.508 13.891 1.00 96.25 136 PHE A CA 1
ATOM 1029 C C . PHE A 1 136 ? -6.236 -4.094 13.045 1.00 96.25 136 PHE A C 1
ATOM 1031 O O . PHE A 1 136 ? -5.226 -4.794 13.003 1.00 96.25 136 PHE A O 1
ATOM 1038 N N . TRP A 1 137 ? -6.312 -2.924 12.407 1.00 96.44 137 TRP A N 1
ATOM 1039 C CA . TRP A 1 137 ? -5.238 -2.432 11.547 1.00 96.44 137 TRP A CA 1
ATOM 1040 C C . TRP A 1 137 ? -4.011 -1.973 12.318 1.00 96.44 137 TRP A C 1
ATOM 1042 O O . TRP A 1 137 ? -2.904 -2.225 11.858 1.00 96.44 137 TRP A O 1
ATOM 1052 N N . LEU A 1 138 ? -4.194 -1.354 13.487 1.00 94.94 138 LEU A N 1
ATOM 1053 C CA . LEU A 1 138 ? -3.081 -0.995 14.363 1.00 94.94 138 LEU A CA 1
ATOM 1054 C C . LEU A 1 138 ? -2.297 -2.249 14.760 1.00 94.94 138 LEU A C 1
ATOM 1056 O O . LEU A 1 138 ? -1.096 -2.308 14.535 1.00 94.94 138 LEU A O 1
ATOM 1060 N N . THR A 1 139 ? -2.983 -3.280 15.255 1.00 95.25 139 THR A N 1
ATOM 1061 C CA . THR A 1 139 ? -2.363 -4.549 15.658 1.00 95.25 139 THR A CA 1
ATOM 1062 C C . THR A 1 139 ? -1.666 -5.224 14.476 1.00 95.25 139 THR A C 1
ATOM 1064 O O . THR A 1 139 ? -0.517 -5.640 14.600 1.00 95.25 139 THR A O 1
ATOM 1067 N N . ALA A 1 140 ? -2.314 -5.281 13.306 1.00 95.94 140 ALA A N 1
ATOM 1068 C CA . ALA A 1 140 ? -1.700 -5.825 12.096 1.00 95.94 140 ALA A CA 1
ATOM 1069 C C . ALA A 1 140 ? -0.439 -5.043 11.681 1.00 95.94 140 ALA A C 1
ATOM 1071 O O . ALA A 1 140 ? 0.573 -5.651 11.345 1.00 95.94 140 ALA A O 1
ATOM 1072 N N . MET A 1 141 ? -0.475 -3.707 11.730 1.00 94.56 141 MET A N 1
ATOM 1073 C CA . MET A 1 141 ? 0.671 -2.849 11.409 1.00 94.56 141 MET A CA 1
ATOM 1074 C C . MET A 1 141 ? 1.809 -3.004 12.418 1.00 94.56 141 MET A C 1
ATOM 1076 O O . MET A 1 141 ? 2.961 -3.083 12.010 1.00 94.56 141 MET A O 1
ATOM 1080 N N . THR A 1 142 ? 1.504 -3.085 13.715 1.00 93.88 142 THR A N 1
ATOM 1081 C CA . THR A 1 142 ? 2.500 -3.270 14.780 1.00 93.88 142 THR A CA 1
ATOM 1082 C C . THR A 1 142 ? 3.172 -4.640 14.714 1.00 93.88 142 THR A C 1
ATOM 1084 O O . THR A 1 142 ? 4.362 -4.742 14.992 1.00 93.88 142 THR A O 1
ATOM 1087 N N . ASN A 1 143 ? 2.440 -5.685 14.324 1.00 94.00 143 ASN A N 1
ATOM 1088 C CA . ASN A 1 143 ? 3.000 -7.028 14.164 1.00 94.00 143 ASN A CA 1
ATOM 1089 C C . ASN A 1 143 ? 3.835 -7.188 12.884 1.00 94.00 143 ASN A C 1
ATOM 1091 O O . ASN A 1 143 ? 4.576 -8.162 12.765 1.00 94.00 143 ASN A O 1
ATOM 1095 N N . HIS A 1 144 ? 3.712 -6.273 11.921 1.00 93.38 144 HIS A N 1
ATOM 1096 C CA . HIS A 1 144 ? 4.476 -6.331 10.682 1.00 93.38 144 HIS A CA 1
ATOM 1097 C C . HIS A 1 144 ? 5.934 -5.936 10.913 1.00 93.38 144 HIS A C 1
ATOM 1099 O O . HIS A 1 144 ? 6.205 -4.864 11.440 1.00 93.38 144 HIS A O 1
ATOM 1105 N N . GLU A 1 145 ? 6.870 -6.759 10.436 1.00 89.94 145 GLU A N 1
ATOM 1106 C CA . GLU A 1 145 ? 8.311 -6.626 10.711 1.00 89.94 145 GLU A CA 1
ATOM 1107 C C . GLU A 1 145 ? 8.874 -5.231 10.402 1.00 89.94 145 GLU A C 1
ATOM 1109 O O . GLU A 1 145 ? 9.529 -4.633 11.241 1.00 89.94 145 GLU A O 1
ATOM 1114 N N . MET A 1 146 ? 8.552 -4.683 9.230 1.00 89.94 146 MET A N 1
ATOM 1115 C CA . MET A 1 146 ? 9.042 -3.370 8.810 1.00 89.94 146 MET A CA 1
ATOM 1116 C C . MET A 1 146 ? 8.137 -2.211 9.254 1.00 89.94 146 MET A C 1
ATOM 1118 O O . MET A 1 146 ? 8.601 -1.231 9.824 1.00 89.94 146 MET A O 1
ATOM 1122 N N . VAL A 1 147 ? 6.821 -2.309 9.015 1.00 92.69 147 VAL A N 1
ATOM 1123 C CA . VAL A 1 147 ? 5.871 -1.230 9.343 1.00 92.69 147 VAL A CA 1
ATOM 1124 C C . VAL A 1 147 ? 5.781 -0.998 10.855 1.00 92.69 147 VAL A C 1
ATOM 1126 O O . VAL A 1 147 ? 5.640 0.146 11.281 1.00 92.69 147 VAL A O 1
ATOM 1129 N N . GLY A 1 148 ? 5.905 -2.047 11.670 1.00 91.25 148 GLY A N 1
ATOM 1130 C CA . GLY A 1 148 ? 5.818 -1.959 13.125 1.00 91.25 148 GLY A CA 1
ATOM 1131 C C . GLY A 1 148 ? 6.922 -1.109 13.750 1.00 91.25 148 GLY A C 1
ATOM 1132 O O . GLY A 1 148 ? 6.651 -0.388 14.708 1.00 91.25 148 GLY A O 1
ATOM 1133 N N . GLU A 1 149 ? 8.131 -1.109 13.177 1.00 91.00 149 GLU A N 1
ATOM 1134 C CA . GLU A 1 149 ? 9.247 -0.269 13.642 1.00 91.00 149 GLU A CA 1
ATOM 1135 C C . GLU A 1 149 ? 9.004 1.230 13.411 1.00 91.00 149 GLU A C 1
ATOM 1137 O O . GLU A 1 149 ? 9.562 2.072 14.120 1.00 91.00 149 GLU A O 1
ATOM 1142 N N . LEU A 1 150 ? 8.139 1.570 12.452 1.00 90.62 150 LEU A N 1
ATOM 1143 C CA . LEU A 1 150 ? 7.788 2.949 12.114 1.00 90.62 150 LEU A CA 1
ATOM 1144 C C . LEU A 1 150 ? 6.642 3.498 12.972 1.00 90.62 150 LEU A C 1
ATOM 1146 O O . LEU A 1 150 ? 6.478 4.715 13.068 1.00 90.62 150 LEU A O 1
ATOM 1150 N N . VAL A 1 151 ? 5.843 2.627 13.595 1.00 91.88 151 VAL A N 1
ATOM 1151 C CA . VAL A 1 151 ? 4.698 3.037 14.416 1.00 91.88 151 VAL A CA 1
ATOM 1152 C C . VAL A 1 151 ? 5.187 3.520 15.779 1.00 91.88 151 VAL A C 1
ATOM 1154 O O . VAL A 1 151 ? 5.634 2.738 16.617 1.00 91.88 151 VAL A O 1
ATOM 1157 N N . THR A 1 152 ? 5.057 4.821 16.045 1.00 92.75 152 THR A N 1
ATOM 1158 C CA . THR A 1 152 ? 5.343 5.372 17.376 1.00 92.75 152 THR A CA 1
ATOM 1159 C C . THR A 1 152 ? 4.122 5.304 18.294 1.00 92.75 152 THR A C 1
ATOM 1161 O O . THR A 1 152 ? 2.983 5.163 17.849 1.00 92.75 152 THR A O 1
ATOM 1164 N N . GLU A 1 153 ? 4.331 5.493 19.601 1.00 89.88 153 GLU A N 1
ATOM 1165 C CA . GLU A 1 153 ? 3.236 5.559 20.586 1.00 89.88 153 GLU A CA 1
ATOM 1166 C C . GLU A 1 153 ? 2.183 6.625 20.240 1.00 89.88 153 GLU A C 1
ATOM 1168 O O . GLU A 1 153 ? 0.999 6.437 20.505 1.00 89.88 153 GLU A O 1
ATOM 1173 N N . ARG A 1 154 ? 2.595 7.739 19.619 1.00 88.31 154 ARG A N 1
ATOM 1174 C CA . ARG A 1 154 ? 1.662 8.795 19.193 1.00 88.31 154 ARG A CA 1
ATOM 1175 C C . ARG A 1 154 ? 0.843 8.375 17.985 1.00 88.31 154 ARG A C 1
ATOM 1177 O O . ARG A 1 154 ? -0.328 8.730 17.900 1.00 88.31 154 ARG A O 1
ATOM 1184 N N . ASP A 1 155 ? 1.457 7.640 17.065 1.00 90.69 155 ASP A N 1
ATOM 1185 C CA . ASP A 1 155 ? 0.776 7.146 15.872 1.00 90.69 155 ASP A CA 1
ATOM 1186 C C . ASP A 1 155 ? -0.243 6.075 16.254 1.00 90.69 155 ASP A C 1
ATOM 1188 O O . ASP A 1 155 ? -1.331 6.056 15.690 1.00 90.69 155 ASP A O 1
ATOM 1192 N N . ALA A 1 156 ? 0.048 5.254 17.268 1.00 90.62 156 ALA A N 1
ATOM 1193 C CA . ALA A 1 156 ? -0.879 4.249 17.782 1.00 90.62 156 ALA A CA 1
ATOM 1194 C C . ALA A 1 156 ? -2.232 4.853 18.204 1.00 90.62 156 ALA A C 1
ATOM 1196 O O . ALA A 1 156 ? -3.279 4.310 17.854 1.00 90.62 156 ALA A O 1
ATOM 1197 N N . GLU A 1 157 ? -2.241 6.017 18.868 1.00 92.00 157 GLU A N 1
ATOM 1198 C CA . GLU A 1 157 ? -3.492 6.692 19.256 1.00 92.00 157 GLU A CA 1
ATOM 1199 C C . GLU A 1 157 ? -4.341 7.113 18.044 1.00 92.00 157 GLU A C 1
ATOM 1201 O O . GLU A 1 157 ? -5.571 7.116 18.109 1.00 92.00 157 GLU A O 1
ATOM 1206 N N . VAL A 1 158 ? -3.692 7.465 16.932 1.00 93.12 158 VAL A N 1
ATOM 1207 C CA . VAL A 1 158 ? -4.348 7.858 15.678 1.00 93.12 158 VAL A CA 1
ATOM 1208 C C . VAL A 1 158 ? -4.812 6.623 14.904 1.00 93.12 158 VAL A C 1
ATOM 1210 O O . VAL A 1 158 ? -5.948 6.563 14.433 1.00 93.12 158 VAL A O 1
ATOM 1213 N N . LEU A 1 159 ? -3.938 5.623 14.794 1.00 92.75 159 LEU A N 1
ATOM 1214 C CA . LEU A 1 159 ? -4.163 4.361 14.091 1.00 92.75 159 LEU A CA 1
ATOM 1215 C C . LEU A 1 159 ? -5.229 3.495 14.770 1.00 92.75 159 LEU A C 1
ATOM 1217 O O . LEU A 1 159 ? -5.863 2.690 14.095 1.00 92.75 159 LEU A O 1
ATOM 1221 N N . ALA A 1 160 ? -5.518 3.706 16.056 1.00 92.81 160 ALA A N 1
ATOM 1222 C CA . ALA A 1 160 ? -6.668 3.098 16.725 1.00 92.81 160 ALA A CA 1
ATOM 1223 C C . ALA A 1 160 ? -8.016 3.462 16.061 1.00 92.81 160 ALA A C 1
ATOM 1225 O O . ALA A 1 160 ? -8.982 2.710 16.170 1.00 92.81 160 ALA A O 1
ATOM 1226 N N . TYR A 1 161 ? -8.084 4.585 15.332 1.00 93.31 161 TYR A N 1
ATOM 1227 C CA . TYR A 1 161 ? -9.266 5.006 14.568 1.00 93.31 161 TYR A CA 1
ATOM 1228 C C . TYR A 1 161 ? -9.259 4.511 13.112 1.00 93.31 161 TYR A C 1
ATOM 1230 O O . TYR A 1 161 ? -10.169 4.853 12.352 1.00 93.31 161 TYR A O 1
ATOM 1238 N N . LEU A 1 162 ? -8.248 3.743 12.694 1.00 94.31 162 LEU A N 1
ATOM 1239 C CA . LEU A 1 162 ? -8.128 3.218 11.336 1.00 94.31 162 LEU A CA 1
ATOM 1240 C C . LEU A 1 162 ? -9.106 2.054 11.126 1.00 94.31 162 LEU A C 1
ATOM 1242 O O . LEU A 1 162 ? -9.039 1.024 11.793 1.00 94.31 162 LEU A O 1
ATOM 1246 N N . THR A 1 163 ? -10.022 2.227 10.178 1.00 93.44 163 THR A N 1
ATOM 1247 C CA . THR A 1 163 ? -11.121 1.289 9.902 1.00 93.44 163 THR A CA 1
ATOM 1248 C C . THR A 1 163 ? -10.854 0.387 8.702 1.00 93.44 163 THR A C 1
ATOM 1250 O O . THR A 1 163 ? -11.222 -0.787 8.731 1.00 93.44 163 THR A O 1
ATOM 1253 N N . ASP A 1 164 ? -10.187 0.894 7.664 1.00 95.81 164 ASP A N 1
ATOM 1254 C CA . ASP A 1 164 ? -9.819 0.101 6.491 1.00 95.81 164 ASP A CA 1
ATOM 1255 C C . ASP A 1 164 ? -8.529 0.607 5.842 1.00 95.81 164 ASP A C 1
ATOM 1257 O O . ASP A 1 164 ? -8.224 1.803 5.863 1.00 95.81 164 ASP A O 1
ATOM 1261 N N . VAL A 1 165 ? -7.792 -0.325 5.238 1.00 95.19 165 VAL A N 1
ATOM 1262 C CA . VAL A 1 165 ? -6.624 -0.046 4.401 1.00 95.19 165 VAL A CA 1
ATOM 1263 C C . VAL A 1 165 ? -6.785 -0.791 3.087 1.00 95.19 165 VAL A C 1
ATOM 1265 O O . VAL A 1 165 ? -6.924 -2.021 3.045 1.00 95.19 165 VAL A O 1
ATOM 1268 N N . ARG A 1 166 ? -6.748 -0.036 1.991 1.00 93.88 166 ARG A N 1
ATOM 1269 C CA . ARG A 1 166 ? -6.891 -0.561 0.633 1.00 93.88 166 ARG A CA 1
ATOM 1270 C C . ARG A 1 166 ? -5.701 -0.176 -0.210 1.00 93.88 166 ARG A C 1
ATOM 1272 O O . ARG A 1 166 ? -5.268 0.970 -0.187 1.00 93.88 166 ARG A O 1
ATOM 1279 N N . VAL A 1 167 ? -5.239 -1.121 -1.016 1.00 93.00 167 VAL A N 1
ATOM 1280 C CA . VAL A 1 167 ? -4.248 -0.856 -2.054 1.00 93.00 167 VAL A CA 1
ATOM 1281 C C . VAL A 1 167 ? -4.894 -1.079 -3.411 1.00 93.00 167 VAL A C 1
ATOM 1283 O O . VAL A 1 167 ? -5.570 -2.082 -3.641 1.00 93.00 167 VAL A O 1
ATOM 1286 N N . THR A 1 168 ? -4.730 -0.107 -4.300 1.00 90.75 168 THR A N 1
ATOM 1287 C CA . THR A 1 168 ? -5.293 -0.123 -5.649 1.00 90.75 168 THR A CA 1
ATOM 1288 C C . THR A 1 168 ? -4.185 0.099 -6.666 1.00 90.75 168 THR A C 1
ATOM 1290 O O . THR A 1 168 ? -3.530 1.139 -6.648 1.00 90.75 168 THR A O 1
ATOM 1293 N N . SER A 1 169 ? -3.977 -0.871 -7.557 1.00 88.69 169 SER A N 1
ATOM 1294 C CA . SER A 1 169 ? -3.133 -0.670 -8.736 1.00 88.69 169 SER A CA 1
ATOM 1295 C C . SER A 1 169 ? -3.797 0.353 -9.657 1.00 88.69 169 SER A C 1
ATOM 1297 O O . SER A 1 169 ? -5.009 0.298 -9.893 1.00 88.69 169 SER A O 1
ATOM 1299 N N . LEU A 1 170 ? -3.013 1.306 -10.150 1.00 86.50 170 LEU A N 1
ATOM 1300 C CA . LEU A 1 170 ? -3.443 2.276 -11.147 1.00 86.50 170 LEU A CA 1
ATOM 1301 C C . LEU A 1 170 ? -3.246 1.702 -12.552 1.00 86.50 170 LEU A C 1
ATOM 1303 O O . LEU A 1 170 ? -2.438 0.808 -12.794 1.00 86.50 170 LEU A O 1
ATOM 1307 N N . THR A 1 171 ? -4.051 2.199 -13.485 1.00 80.75 171 THR A N 1
ATOM 1308 C CA . THR A 1 171 ? -4.189 1.636 -14.832 1.00 80.75 171 THR A CA 1
ATOM 1309 C C . THR A 1 171 ? -4.177 2.752 -15.863 1.00 80.75 171 THR A C 1
ATOM 1311 O O . THR A 1 171 ? -4.616 3.860 -15.558 1.00 80.75 171 THR A O 1
ATOM 1314 N N . GLY A 1 172 ? -3.799 2.451 -17.104 1.00 78.25 172 GLY A N 1
ATOM 1315 C CA . GLY A 1 172 ? -3.747 3.448 -18.174 1.00 78.25 172 GLY A CA 1
ATOM 1316 C C . GLY A 1 172 ? -2.400 4.162 -18.192 1.00 78.25 172 GLY A C 1
ATOM 1317 O O . GLY A 1 172 ? -1.376 3.494 -18.272 1.00 78.25 172 GLY A O 1
ATOM 1318 N N . GLU A 1 173 ? -2.404 5.496 -18.133 1.00 72.69 173 GLU A N 1
ATOM 1319 C CA . GLU A 1 173 ? -1.181 6.319 -18.205 1.00 72.69 173 GLU A CA 1
ATOM 1320 C C . GLU A 1 173 ? -0.255 6.134 -16.995 1.00 72.69 173 GLU A C 1
ATOM 1322 O O . GLU A 1 173 ? 0.952 6.289 -17.124 1.00 72.69 173 GLU A O 1
ATOM 1327 N N . ASP A 1 174 ? -0.810 5.737 -15.849 1.00 78.56 174 ASP A N 1
ATOM 1328 C CA . ASP A 1 174 ? -0.055 5.451 -14.626 1.00 78.56 174 ASP A CA 1
ATOM 1329 C C . ASP A 1 174 ? 0.043 3.934 -14.361 1.00 78.56 174 ASP A C 1
ATOM 1331 O O . ASP A 1 174 ? 0.111 3.501 -13.211 1.00 78.56 174 ASP A O 1
ATOM 1335 N N . ALA A 1 175 ? -0.002 3.093 -15.402 1.00 78.00 175 ALA A N 1
ATOM 1336 C CA . ALA A 1 175 ? 0.163 1.645 -15.243 1.00 78.00 175 ALA A CA 1
ATOM 1337 C C . ALA A 1 175 ? 1.480 1.312 -14.512 1.00 78.00 175 ALA A C 1
ATOM 1339 O O . ALA A 1 175 ? 2.522 1.880 -14.815 1.00 78.00 175 ALA A O 1
ATOM 1340 N N . GLY A 1 176 ? 1.420 0.403 -13.534 1.00 77.25 176 GLY A N 1
ATOM 1341 C CA . GLY A 1 176 ? 2.545 0.080 -12.639 1.00 77.25 176 GLY A CA 1
ATOM 1342 C C . GLY A 1 176 ? 2.565 0.898 -11.342 1.00 77.25 176 GLY A C 1
ATOM 1343 O O . GLY A 1 176 ? 3.123 0.453 -10.343 1.00 77.25 176 GLY A O 1
ATOM 1344 N N . SER A 1 177 ? 1.875 2.038 -11.314 1.00 87.12 177 SER A N 1
ATOM 1345 C CA . SER A 1 177 ? 1.667 2.846 -10.109 1.00 87.12 177 SER A CA 1
ATOM 1346 C C . SER A 1 177 ? 0.616 2.220 -9.197 1.00 87.12 177 SER A C 1
ATOM 1348 O O . SER A 1 177 ? -0.262 1.480 -9.646 1.00 87.12 177 SER A O 1
ATOM 1350 N N . PHE A 1 178 ? 0.642 2.550 -7.910 1.00 89.69 178 PHE A N 1
ATOM 1351 C CA . PHE A 1 178 ? -0.389 2.110 -6.972 1.00 89.69 178 PHE A CA 1
ATOM 1352 C C . PHE A 1 178 ? -0.713 3.184 -5.939 1.00 89.69 178 PHE A C 1
ATOM 1354 O O . PHE A 1 178 ? 0.082 4.075 -5.643 1.00 89.69 178 PHE A O 1
ATOM 1361 N N . ARG A 1 179 ? -1.922 3.106 -5.389 1.00 90.44 179 ARG A N 1
ATOM 1362 C CA . ARG A 1 179 ? -2.408 3.993 -4.335 1.00 90.44 179 ARG A CA 1
ATOM 1363 C C . ARG A 1 179 ? -2.804 3.193 -3.114 1.00 90.44 179 ARG A C 1
ATOM 1365 O O . ARG A 1 179 ? -3.554 2.224 -3.233 1.00 90.44 179 ARG A O 1
ATOM 1372 N N . ILE A 1 180 ? -2.355 3.662 -1.959 1.00 92.38 180 ILE A N 1
ATOM 1373 C CA . ILE A 1 180 ? -2.795 3.208 -0.648 1.00 92.38 180 ILE A CA 1
ATOM 1374 C C . ILE A 1 180 ? -3.814 4.213 -0.119 1.00 92.38 180 ILE A C 1
ATOM 1376 O O . ILE A 1 180 ? -3.552 5.416 -0.088 1.00 92.38 180 ILE A O 1
ATOM 1380 N N . THR A 1 181 ? -4.969 3.711 0.291 1.00 93.38 181 THR A N 1
ATOM 1381 C CA . THR A 1 181 ? -6.074 4.478 0.856 1.00 93.38 181 THR A CA 1
ATOM 1382 C C . THR A 1 181 ? -6.313 3.997 2.283 1.00 93.38 181 THR A C 1
ATOM 1384 O O . THR A 1 181 ? -6.591 2.819 2.504 1.00 93.38 181 THR A O 1
ATOM 1387 N N . PHE A 1 182 ? -6.209 4.917 3.238 1.00 94.50 182 PHE A N 1
ATOM 1388 C CA . PHE A 1 182 ? -6.455 4.711 4.661 1.00 94.50 182 PHE A CA 1
ATOM 1389 C C . PHE A 1 182 ? -7.777 5.379 5.039 1.00 94.50 182 PHE A C 1
ATOM 1391 O O . PHE A 1 182 ? -7.934 6.587 4.850 1.00 94.50 182 PHE A O 1
ATOM 1398 N N . GLU A 1 183 ? -8.723 4.617 5.580 1.00 94.44 183 GLU A N 1
ATOM 1399 C CA . GLU A 1 183 ? -10.033 5.116 6.006 1.00 94.44 183 GLU A CA 1
ATOM 1400 C C . GLU A 1 183 ? -10.127 5.178 7.527 1.00 94.44 183 GLU A C 1
ATOM 1402 O O . GLU A 1 183 ? -9.998 4.162 8.210 1.00 94.44 183 GLU A O 1
ATOM 1407 N N . PHE A 1 184 ? -10.415 6.358 8.066 1.00 93.12 184 PHE A N 1
ATOM 1408 C CA . PHE A 1 184 ? -10.492 6.611 9.499 1.00 93.12 184 PHE A CA 1
ATOM 1409 C C . PHE A 1 184 ? -11.920 6.912 9.951 1.00 93.12 184 PHE A C 1
ATOM 1411 O O . PHE A 1 184 ? -12.689 7.614 9.284 1.00 93.12 184 PHE A O 1
ATOM 1418 N N . ALA A 1 185 ? -12.243 6.440 11.151 1.00 92.12 185 ALA A N 1
ATOM 1419 C CA . ALA A 1 185 ? -13.374 6.940 11.913 1.00 92.12 185 ALA A CA 1
ATOM 1420 C C . ALA A 1 185 ? -13.141 8.404 12.339 1.00 92.12 185 ALA A C 1
ATOM 1422 O O . ALA A 1 185 ? -12.023 8.928 12.301 1.00 92.12 185 ALA A O 1
ATOM 1423 N N . GLU A 1 186 ? -14.215 9.078 12.758 1.00 92.75 186 GLU A N 1
ATOM 1424 C CA . GLU A 1 186 ? -14.107 10.423 13.328 1.00 92.75 186 GLU A CA 1
ATOM 1425 C C . GLU A 1 186 ? -13.195 10.390 14.561 1.00 92.75 186 GLU A C 1
ATOM 1427 O O . GLU A 1 186 ? -13.396 9.586 15.469 1.00 92.75 186 GLU A O 1
ATOM 1432 N N . ASN A 1 187 ? -12.173 11.248 14.569 1.00 90.25 187 ASN A N 1
ATOM 1433 C CA . ASN A 1 187 ? -11.095 11.221 15.552 1.00 90.25 187 ASN A CA 1
ATOM 1434 C C . ASN A 1 187 ? -10.671 12.654 15.945 1.00 90.25 187 ASN A C 1
ATOM 1436 O O . ASN A 1 187 ? -10.970 13.608 15.222 1.00 90.25 187 ASN A O 1
ATOM 1440 N N . PRO A 1 188 ? -9.996 12.844 17.095 1.00 93.19 188 PRO A N 1
ATOM 1441 C CA . PRO A 1 188 ? -9.617 14.172 17.584 1.00 93.19 188 PRO A CA 1
ATOM 1442 C C . PRO A 1 188 ? -8.362 14.765 16.916 1.00 93.19 188 PRO A C 1
ATOM 1444 O O . PRO A 1 188 ? -8.022 15.914 17.201 1.00 93.19 188 PRO A O 1
ATOM 1447 N N . PHE A 1 189 ? -7.664 14.012 16.062 1.00 91.00 189 PHE A N 1
ATOM 1448 C CA . PHE A 1 189 ? -6.371 14.405 15.492 1.00 91.00 189 PHE A CA 1
ATOM 1449 C C . PHE A 1 189 ? -6.522 15.140 14.161 1.00 91.00 189 PHE A C 1
ATOM 1451 O O . PHE A 1 189 ? -5.813 16.115 13.904 1.00 91.00 189 PHE A O 1
ATOM 1458 N N . PHE A 1 190 ? -7.469 14.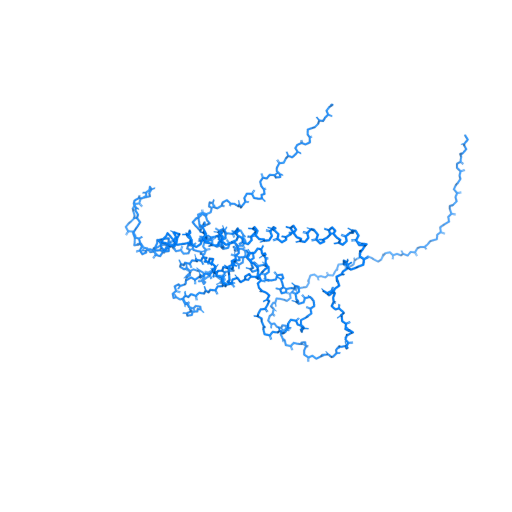712 13.324 1.00 91.88 190 PHE A N 1
ATOM 1459 C CA . PHE A 1 190 ? -7.771 15.346 12.045 1.00 91.88 190 PHE A CA 1
ATOM 1460 C C . PHE A 1 190 ? -9.236 15.167 11.638 1.00 91.88 190 PHE A C 1
ATOM 1462 O O . PHE A 1 190 ? -9.957 14.308 12.129 1.00 91.88 190 PHE A O 1
ATOM 1469 N N . SER A 1 191 ? -9.680 15.998 10.693 1.00 90.00 191 SER A N 1
ATOM 1470 C CA . SER A 1 191 ? -11.057 15.968 10.168 1.00 90.00 191 SER A CA 1
ATOM 1471 C C . SER A 1 191 ? -11.227 15.104 8.912 1.00 90.00 191 SER A C 1
ATOM 1473 O O . SER A 1 191 ? -12.352 14.804 8.508 1.00 90.00 191 SER A O 1
ATOM 1475 N N . ASN A 1 192 ? -10.119 14.717 8.277 1.00 87.00 192 ASN A N 1
ATOM 1476 C CA . ASN A 1 192 ? -10.106 13.888 7.079 1.00 87.00 192 ASN A CA 1
ATOM 1477 C C . ASN A 1 192 ? -10.627 12.481 7.390 1.00 87.00 192 ASN A C 1
ATOM 1479 O O . ASN A 1 192 ? -10.159 11.834 8.315 1.00 87.00 192 ASN A O 1
ATOM 1483 N N . LYS A 1 193 ? -11.567 11.979 6.588 1.00 90.56 193 LYS A N 1
ATOM 1484 C CA . LYS A 1 193 ? -12.033 10.584 6.700 1.00 90.56 193 LYS A CA 1
ATOM 1485 C C . LYS A 1 193 ? -11.138 9.606 5.952 1.00 90.56 193 LYS A C 1
ATOM 1487 O O . LYS A 1 193 ? -11.086 8.434 6.292 1.00 90.56 193 LYS A O 1
ATOM 1492 N N . THR A 1 194 ? -10.439 10.100 4.939 1.00 90.44 194 THR A N 1
ATOM 1493 C CA . THR A 1 194 ? -9.622 9.286 4.052 1.00 90.44 194 THR A CA 1
ATOM 1494 C C . THR A 1 194 ? -8.295 9.990 3.826 1.00 90.44 194 THR A C 1
ATOM 1496 O O . THR A 1 194 ? -8.279 11.185 3.509 1.00 90.44 194 THR A O 1
ATOM 1499 N N . LEU A 1 195 ? -7.201 9.257 4.007 1.00 90.19 195 LEU A N 1
ATOM 1500 C CA . LEU A 1 195 ? -5.852 9.672 3.639 1.00 90.19 195 LEU A CA 1
ATOM 1501 C C . LEU A 1 195 ? -5.368 8.767 2.510 1.00 90.19 195 LEU A C 1
ATOM 1503 O O . LEU A 1 195 ? -5.566 7.556 2.556 1.00 90.19 195 LEU A O 1
ATOM 1507 N N . GLU A 1 196 ? -4.749 9.349 1.491 1.00 90.44 196 GLU A N 1
ATOM 1508 C CA . GLU A 1 196 ? -4.288 8.609 0.320 1.00 90.44 196 GLU A CA 1
ATOM 1509 C C . GLU A 1 196 ? -2.823 8.923 0.041 1.00 90.44 196 GLU A C 1
ATOM 1511 O O . GLU A 1 196 ? -2.414 10.085 0.045 1.00 90.44 196 GLU A O 1
ATOM 1516 N N . LYS A 1 197 ? -2.046 7.883 -0.251 1.00 88.75 197 LYS A N 1
ATOM 1517 C CA . LYS A 1 197 ? -0.669 7.986 -0.731 1.00 88.75 197 LYS A CA 1
ATOM 1518 C C . LYS A 1 197 ? -0.589 7.277 -2.076 1.00 88.75 197 LYS A C 1
ATOM 1520 O O . LYS A 1 197 ? -0.991 6.123 -2.190 1.00 88.75 197 LYS A O 1
ATOM 1525 N N . THR A 1 198 ? -0.123 7.979 -3.106 1.00 86.50 198 THR A N 1
ATOM 1526 C CA . THR A 1 198 ? 0.016 7.427 -4.461 1.00 86.50 198 THR A CA 1
ATOM 1527 C C . THR A 1 198 ? 1.492 7.354 -4.826 1.00 86.50 198 THR A C 1
ATOM 1529 O O . THR A 1 198 ? 2.173 8.376 -4.789 1.00 86.50 198 THR A O 1
ATOM 1532 N N . PHE A 1 199 ? 1.953 6.163 -5.195 1.00 86.25 199 PHE A N 1
ATOM 1533 C CA . PHE A 1 199 ? 3.286 5.901 -5.723 1.00 86.25 199 PHE A CA 1
ATOM 1534 C C . PHE A 1 199 ? 3.171 5.822 -7.237 1.00 86.25 199 PHE A C 1
ATOM 1536 O O . PHE A 1 199 ? 2.573 4.882 -7.761 1.00 86.25 199 PHE A O 1
ATOM 1543 N N . LEU A 1 200 ? 3.660 6.856 -7.917 1.00 82.94 200 LEU A N 1
ATOM 1544 C CA . LEU A 1 200 ? 3.659 6.928 -9.373 1.00 82.94 200 LEU A CA 1
ATOM 1545 C C . LEU A 1 200 ? 4.961 6.328 -9.893 1.00 82.94 200 LEU A C 1
ATOM 1547 O O . LEU A 1 200 ? 6.013 6.727 -9.415 1.00 82.94 200 LEU A O 1
ATOM 1551 N N . MET A 1 201 ? 4.896 5.427 -10.866 1.00 78.19 201 MET A N 1
ATOM 1552 C CA . MET A 1 201 ? 6.074 4.863 -11.534 1.00 78.19 201 MET A CA 1
ATOM 1553 C C . MET A 1 201 ? 6.338 5.616 -12.841 1.00 78.19 201 MET A C 1
ATOM 1555 O O . MET A 1 201 ? 5.390 6.069 -13.496 1.00 78.19 201 MET A O 1
ATOM 1559 N N . GLU A 1 202 ? 7.611 5.804 -13.199 1.00 68.50 202 GLU A N 1
ATOM 1560 C CA . GLU A 1 202 ? 7.990 6.392 -14.497 1.00 68.50 202 GLU A CA 1
ATOM 1561 C C . GLU A 1 202 ? 7.774 5.397 -15.630 1.00 68.50 202 GLU A C 1
ATOM 1563 O O . GLU A 1 202 ? 7.110 5.735 -16.610 1.00 68.50 202 GLU A O 1
ATOM 1568 N N . ASP A 1 203 ? 8.215 4.158 -15.424 1.00 65.75 203 ASP A N 1
ATOM 1569 C CA . ASP A 1 203 ? 8.000 3.059 -16.349 1.00 65.75 203 ASP A CA 1
ATOM 1570 C C . ASP A 1 203 ? 7.321 1.874 -15.648 1.00 65.75 203 ASP A C 1
ATOM 1572 O O . ASP A 1 203 ? 7.687 1.511 -14.531 1.00 65.75 203 ASP A O 1
ATOM 1576 N N . PRO A 1 204 ? 6.352 1.204 -16.299 1.00 59.69 204 PRO A N 1
ATOM 1577 C CA . PRO A 1 204 ? 5.664 0.038 -15.734 1.00 59.69 204 PRO A CA 1
ATOM 1578 C C . PRO A 1 204 ? 6.578 -1.187 -15.525 1.00 59.69 204 PRO A C 1
ATOM 1580 O O . PRO A 1 204 ? 6.133 -2.187 -14.949 1.00 59.69 204 PRO A O 1
ATOM 1583 N N . ASP A 1 205 ? 7.817 -1.121 -1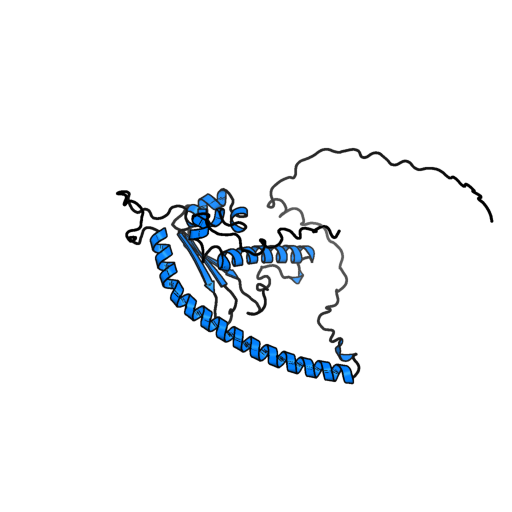6.018 1.00 55.50 205 ASP A N 1
ATOM 1584 C CA . ASP A 1 205 ? 8.861 -2.141 -15.890 1.00 55.50 205 ASP A CA 1
ATOM 1585 C C . ASP A 1 205 ? 9.979 -1.757 -14.916 1.00 55.50 205 ASP A C 1
ATOM 1587 O O . ASP A 1 205 ? 10.735 -2.636 -14.497 1.00 55.50 205 ASP A O 1
ATOM 1591 N N . GLU A 1 206 ? 10.091 -0.481 -14.541 1.00 56.47 206 GLU A N 1
ATOM 1592 C CA . GLU A 1 206 ? 11.149 -0.010 -13.654 1.00 56.47 206 GLU A CA 1
ATOM 1593 C C . GLU A 1 206 ? 10.615 0.213 -12.239 1.00 56.47 206 GLU A C 1
ATOM 1595 O O . GLU A 1 206 ? 9.533 0.755 -12.015 1.00 56.47 206 GLU A O 1
ATOM 1600 N N . VAL A 1 207 ? 11.404 -0.209 -11.252 1.00 55.81 207 VAL A N 1
ATOM 1601 C CA . VAL A 1 207 ? 11.120 0.007 -9.827 1.00 55.81 207 VAL A CA 1
ATOM 1602 C C . VAL A 1 207 ? 11.675 1.374 -9.417 1.00 55.81 207 VAL A C 1
ATOM 1604 O O . VAL A 1 207 ? 12.443 1.484 -8.471 1.00 55.81 207 VAL A O 1
ATOM 1607 N N . VAL A 1 208 ? 11.346 2.412 -10.188 1.00 55.97 208 VAL A N 1
ATOM 1608 C CA . VAL A 1 208 ? 11.796 3.783 -9.932 1.00 55.97 208 VAL A CA 1
ATOM 1609 C C . VAL A 1 208 ? 10.559 4.662 -9.739 1.00 55.97 208 VAL A C 1
ATOM 1611 O O . VAL A 1 208 ? 9.821 4.927 -10.698 1.00 55.97 208 VAL A O 1
ATOM 1614 N N . PRO A 1 209 ? 10.277 5.092 -8.496 1.00 58.16 209 PRO A N 1
ATOM 1615 C CA . PRO A 1 209 ? 9.229 6.067 -8.226 1.00 58.16 209 PRO A CA 1
ATOM 1616 C C . PRO A 1 209 ? 9.483 7.379 -8.985 1.00 58.16 209 PRO A C 1
ATOM 1618 O O . PRO A 1 209 ? 10.625 7.821 -9.098 1.00 58.16 209 PRO A O 1
ATOM 1621 N N . ARG A 1 210 ? 8.416 8.036 -9.469 1.00 56.50 210 ARG A N 1
ATOM 1622 C CA . ARG A 1 210 ? 8.482 9.337 -10.153 1.00 56.50 210 ARG A CA 1
ATOM 1623 C C . ARG A 1 210 ? 9.278 10.326 -9.321 1.00 56.50 210 ARG A C 1
ATOM 1625 O O . ARG A 1 210 ? 8.951 10.578 -8.159 1.00 56.50 210 ARG A O 1
ATOM 1632 N N . LYS A 1 211 ? 10.281 10.914 -9.970 1.00 54.97 211 LYS A N 1
ATOM 1633 C CA . LYS A 1 211 ? 11.200 11.909 -9.418 1.00 54.97 211 LYS A CA 1
ATOM 1634 C C . LYS A 1 211 ? 10.474 13.046 -8.679 1.00 54.97 211 LYS A C 1
ATOM 1636 O O . LYS A 1 211 ? 9.337 13.399 -8.994 1.00 54.97 211 LYS A O 1
ATOM 1641 N N . PHE A 1 212 ? 11.173 13.634 -7.705 1.00 45.75 212 PHE A N 1
ATOM 1642 C CA . PHE A 1 212 ? 10.716 14.681 -6.781 1.00 45.75 212 PHE A CA 1
ATOM 1643 C C . PHE A 1 212 ? 9.757 15.717 -7.399 1.00 45.75 212 PHE A C 1
ATOM 1645 O O . PHE A 1 212 ? 10.152 16.553 -8.211 1.00 45.75 212 PHE A O 1
ATOM 1652 N N . VAL A 1 213 ? 8.503 15.734 -6.933 1.00 44.34 213 VAL A N 1
ATOM 1653 C CA . VAL A 1 213 ? 7.589 16.871 -7.129 1.00 44.34 213 VAL A CA 1
ATOM 1654 C C . VAL A 1 213 ? 7.537 17.664 -5.824 1.00 44.34 213 VAL A C 1
ATOM 1656 O O . VAL A 1 213 ? 6.609 17.539 -5.027 1.00 44.34 213 VAL A O 1
ATOM 1659 N N . GLY A 1 214 ? 8.572 18.468 -5.587 1.00 47.38 214 GLY A N 1
ATOM 1660 C CA . GLY A 1 214 ? 8.636 19.431 -4.488 1.00 47.38 214 GLY A CA 1
ATOM 1661 C C . GLY A 1 214 ? 8.955 20.847 -4.974 1.00 47.38 214 GLY A C 1
ATOM 1662 O O . GLY A 1 214 ? 9.238 21.083 -6.142 1.00 47.38 214 GLY A O 1
ATOM 1663 N N . THR A 1 215 ? 8.868 21.824 -4.069 1.00 38.75 215 THR A N 1
ATOM 1664 C CA . THR A 1 215 ? 8.974 23.267 -4.373 1.00 38.75 215 THR A CA 1
ATOM 1665 C C . THR A 1 215 ? 10.392 23.780 -4.640 1.00 38.75 215 THR A C 1
ATOM 1667 O O . THR A 1 215 ? 10.548 24.962 -4.936 1.00 38.75 215 THR A O 1
ATOM 1670 N N . GLN A 1 216 ? 11.416 22.942 -4.488 1.00 46.31 216 GLN A N 1
ATOM 1671 C CA . GLN A 1 216 ? 12.810 23.317 -4.730 1.00 46.31 216 GLN A CA 1
ATOM 1672 C C . GLN A 1 216 ? 13.243 22.739 -6.074 1.00 46.31 216 GLN A C 1
ATOM 1674 O O . GLN A 1 216 ? 12.969 21.573 -6.354 1.00 46.31 216 GLN A O 1
ATOM 1679 N N . ASN A 1 217 ? 13.859 23.572 -6.915 1.00 52.97 217 ASN A N 1
ATOM 1680 C CA . ASN A 1 217 ? 14.394 23.122 -8.190 1.00 52.97 217 ASN A CA 1
ATOM 1681 C C . ASN A 1 217 ? 15.506 22.097 -7.889 1.00 52.97 217 ASN A C 1
ATOM 1683 O O . ASN A 1 217 ? 16.376 22.418 -7.079 1.00 52.97 217 ASN A O 1
ATOM 1687 N N . PRO A 1 218 ? 15.498 20.885 -8.473 1.00 55.25 218 PRO A N 1
ATOM 1688 C CA . PRO A 1 218 ? 16.526 19.873 -8.208 1.00 55.25 218 PRO A CA 1
ATOM 1689 C C . PRO A 1 218 ? 17.957 20.364 -8.485 1.00 55.25 218 PRO A C 1
ATOM 1691 O O . PRO A 1 218 ? 18.891 19.842 -7.891 1.00 55.25 218 PRO A O 1
ATOM 1694 N N . ASP A 1 219 ? 18.119 21.402 -9.311 1.00 60.31 219 ASP A N 1
ATOM 1695 C CA . ASP A 1 219 ? 19.410 22.049 -9.587 1.00 60.31 219 ASP A CA 1
ATOM 1696 C C . ASP A 1 219 ? 19.972 22.867 -8.403 1.00 60.31 219 ASP A C 1
ATOM 1698 O O . ASP A 1 219 ? 21.158 23.192 -8.391 1.00 60.31 219 ASP A O 1
ATOM 1702 N N . ASP A 1 220 ? 19.135 23.231 -7.422 1.00 65.75 220 ASP A N 1
ATOM 1703 C CA . ASP A 1 220 ? 19.522 24.035 -6.250 1.00 65.75 220 ASP A CA 1
ATOM 1704 C C . ASP A 1 220 ? 19.900 23.169 -5.029 1.00 65.75 220 ASP A C 1
ATOM 1706 O O . ASP A 1 220 ? 20.281 23.704 -3.983 1.00 65.75 220 ASP A O 1
ATOM 1710 N N . LEU A 1 221 ? 19.778 21.841 -5.137 1.00 64.62 221 LEU A N 1
ATOM 1711 C CA . LEU A 1 221 ? 20.107 20.891 -4.074 1.00 64.62 221 LEU A CA 1
ATOM 1712 C C . LEU A 1 221 ? 21.555 20.413 -4.212 1.00 64.62 221 LEU A C 1
ATOM 1714 O O . LEU A 1 221 ? 22.063 20.219 -5.316 1.00 64.62 221 LEU A O 1
ATOM 1718 N N . SER A 1 222 ? 22.235 20.224 -3.080 1.00 77.81 222 SER A N 1
ATOM 1719 C CA . SER A 1 222 ? 23.552 19.590 -3.098 1.00 77.81 222 SER A CA 1
ATOM 1720 C C . SER A 1 222 ? 23.432 18.103 -3.452 1.00 77.81 222 SER A C 1
ATOM 1722 O O . SER A 1 222 ? 22.373 17.506 -3.277 1.00 77.81 222 SER A O 1
ATOM 1724 N N . GLU A 1 223 ? 24.520 17.492 -3.924 1.00 77.75 223 GLU A N 1
ATOM 1725 C CA . GLU A 1 223 ? 24.568 16.046 -4.194 1.00 77.75 223 GLU A CA 1
ATOM 1726 C C . GLU A 1 223 ? 24.198 15.223 -2.945 1.00 77.75 223 GLU A C 1
ATOM 1728 O O . GLU A 1 223 ? 23.417 14.286 -3.045 1.00 77.75 223 GLU A O 1
ATOM 1733 N N . GLU A 1 224 ? 24.660 15.648 -1.763 1.00 80.69 224 GLU A N 1
ATOM 1734 C CA . GLU A 1 224 ? 24.319 15.036 -0.468 1.00 80.69 224 GLU A CA 1
ATOM 1735 C C . GLU A 1 224 ? 22.817 15.162 -0.148 1.00 80.69 224 GLU A C 1
ATOM 1737 O O . GLU A 1 224 ? 22.202 14.214 0.333 1.00 80.69 224 GLU A O 1
ATOM 1742 N N . ASP A 1 225 ? 22.200 16.312 -0.445 1.00 79.31 225 ASP A N 1
ATOM 1743 C CA . ASP A 1 225 ? 20.762 16.512 -0.223 1.00 79.31 225 ASP A CA 1
ATOM 1744 C C . ASP A 1 225 ? 19.908 15.714 -1.221 1.00 79.31 225 ASP A C 1
ATOM 1746 O O . ASP A 1 225 ? 18.835 15.233 -0.859 1.00 79.31 225 ASP A O 1
ATOM 1750 N N . LEU A 1 226 ? 20.365 15.574 -2.471 1.00 73.38 226 LEU A N 1
ATOM 1751 C CA . LEU A 1 226 ? 19.708 14.747 -3.487 1.00 73.38 226 LEU A CA 1
ATOM 1752 C C . LEU A 1 226 ? 19.780 13.260 -3.127 1.00 73.38 226 LEU A C 1
ATOM 1754 O O . LEU A 1 226 ? 18.779 12.562 -3.264 1.00 73.38 226 LEU A O 1
ATOM 1758 N N . GLU A 1 227 ? 20.931 12.794 -2.641 1.00 79.50 227 GLU A N 1
ATOM 1759 C CA . GLU A 1 227 ? 21.129 11.413 -2.194 1.00 79.50 227 GLU A CA 1
ATOM 1760 C C . GLU A 1 227 ? 20.253 11.093 -0.976 1.00 79.50 227 GLU A C 1
ATOM 1762 O O . GLU A 1 227 ? 19.487 10.134 -1.014 1.00 79.50 227 GLU A O 1
ATOM 1767 N N . ALA A 1 228 ? 20.263 11.945 0.055 1.00 79.75 228 ALA A N 1
ATOM 1768 C CA . ALA A 1 228 ? 19.424 11.757 1.242 1.00 79.75 228 ALA A CA 1
ATOM 1769 C C . ALA A 1 228 ? 17.920 11.792 0.918 1.00 79.75 228 ALA A C 1
ATOM 1771 O O . ALA A 1 228 ? 17.109 11.118 1.554 1.00 79.75 228 ALA A O 1
ATOM 1772 N N . LEU A 1 229 ? 17.525 12.601 -0.067 1.00 77.69 229 LEU A N 1
ATOM 1773 C CA . LEU A 1 229 ? 16.145 12.667 -0.530 1.00 77.69 229 LEU A CA 1
ATOM 1774 C C . LEU A 1 229 ? 15.740 11.410 -1.307 1.00 77.69 229 LEU A C 1
ATOM 1776 O O . LEU A 1 229 ? 14.611 10.948 -1.147 1.00 77.69 229 LEU A O 1
ATOM 1780 N N . GLN A 1 230 ? 16.641 10.873 -2.131 1.00 76.75 230 GLN A N 1
ATOM 1781 C CA . GLN A 1 230 ? 16.417 9.614 -2.834 1.00 76.75 230 GLN A CA 1
ATOM 1782 C C . GLN A 1 230 ? 16.310 8.451 -1.844 1.00 76.75 230 GLN A C 1
ATOM 1784 O O . GLN A 1 230 ? 15.351 7.693 -1.926 1.00 76.75 230 GLN A O 1
ATOM 1789 N N . GLU A 1 231 ? 17.206 8.373 -0.857 1.00 82.38 231 GLU A N 1
ATOM 1790 C CA . GLU A 1 231 ? 17.161 7.364 0.211 1.00 82.38 231 GLU A CA 1
ATOM 1791 C C . GLU A 1 231 ? 15.813 7.399 0.950 1.00 82.38 231 GLU A C 1
ATOM 1793 O O . GLU A 1 231 ? 15.149 6.377 1.093 1.00 82.38 231 GLU A O 1
ATOM 1798 N N . ALA A 1 232 ? 15.329 8.591 1.315 1.00 81.25 232 ALA A N 1
ATOM 1799 C CA . ALA A 1 232 ? 14.022 8.740 1.956 1.00 81.25 232 ALA A CA 1
ATOM 1800 C C . ALA A 1 232 ? 12.839 8.329 1.053 1.00 81.25 232 ALA A C 1
ATOM 1802 O O . ALA A 1 232 ? 11.800 7.891 1.551 1.00 81.25 232 ALA A O 1
ATOM 1803 N N . MET A 1 233 ? 12.956 8.501 -0.269 1.00 81.88 233 MET A N 1
ATOM 1804 C CA . MET A 1 233 ? 11.946 8.030 -1.221 1.00 81.88 233 MET A CA 1
ATOM 1805 C C . MET A 1 233 ? 11.964 6.513 -1.368 1.00 81.88 233 MET A C 1
ATOM 1807 O O . MET A 1 233 ? 10.893 5.913 -1.459 1.00 81.88 233 MET A O 1
ATOM 1811 N N . ASP A 1 234 ? 13.149 5.911 -1.384 1.00 83.50 234 ASP A N 1
ATOM 1812 C CA . ASP A 1 234 ? 13.314 4.465 -1.476 1.00 83.50 234 ASP A CA 1
ATOM 1813 C C . ASP A 1 234 ? 12.741 3.793 -0.218 1.00 83.50 234 ASP A C 1
ATOM 1815 O O . ASP A 1 234 ? 11.930 2.876 -0.340 1.00 83.50 234 ASP A O 1
ATOM 1819 N N . GLU A 1 235 ? 13.017 4.331 0.977 1.00 86.06 235 GLU A N 1
ATOM 1820 C CA . GLU A 1 235 ? 12.402 3.882 2.237 1.00 86.06 235 GLU A CA 1
ATOM 1821 C C . GLU A 1 235 ? 10.861 3.997 2.212 1.00 86.06 235 GLU A C 1
ATOM 1823 O O . GLU A 1 235 ? 10.146 3.049 2.547 1.00 86.06 235 GLU A O 1
ATOM 1828 N N . ASP A 1 236 ? 10.308 5.143 1.789 1.00 87.44 236 ASP A N 1
ATOM 1829 C CA . ASP A 1 236 ? 8.850 5.345 1.689 1.00 87.44 236 ASP A CA 1
ATOM 1830 C C . ASP A 1 236 ? 8.216 4.400 0.656 1.00 87.44 236 ASP A C 1
ATOM 1832 O O . ASP A 1 236 ? 7.105 3.895 0.860 1.00 87.44 236 ASP A O 1
ATOM 1836 N N . TYR A 1 237 ? 8.923 4.126 -0.442 1.00 87.25 237 TYR A N 1
ATOM 1837 C CA . TYR A 1 237 ? 8.499 3.169 -1.453 1.00 87.25 237 TYR A CA 1
ATOM 1838 C C . TYR A 1 237 ? 8.505 1.735 -0.917 1.00 87.25 237 TYR A C 1
ATOM 1840 O O . TYR A 1 237 ? 7.522 1.022 -1.126 1.00 87.25 237 TYR A O 1
ATOM 1848 N N . GLU A 1 238 ? 9.536 1.321 -0.179 1.00 89.69 238 GLU A N 1
ATOM 1849 C CA . GLU A 1 238 ? 9.591 0.009 0.475 1.00 89.69 238 GLU A CA 1
ATOM 1850 C C . GLU A 1 238 ? 8.407 -0.184 1.426 1.00 89.69 238 GLU A C 1
ATOM 1852 O O . GLU A 1 238 ? 7.707 -1.199 1.352 1.00 89.69 238 GLU A O 1
ATOM 1857 N N . VAL A 1 239 ? 8.090 0.824 2.244 1.00 90.75 239 VAL A N 1
ATOM 1858 C CA . VAL A 1 239 ? 6.876 0.828 3.079 1.00 90.75 239 VAL A CA 1
ATOM 1859 C C . VAL A 1 239 ? 5.627 0.671 2.223 1.00 90.75 239 VAL A C 1
ATOM 1861 O O . VAL A 1 239 ? 4.774 -0.170 2.522 1.00 90.75 239 VAL A O 1
ATOM 1864 N N . GLY A 1 240 ? 5.526 1.418 1.125 1.00 90.38 240 GLY A N 1
ATOM 1865 C CA . GLY A 1 240 ? 4.424 1.291 0.177 1.00 90.38 240 GLY A CA 1
ATOM 1866 C C . GLY A 1 240 ? 4.270 -0.129 -0.383 1.00 90.38 240 GLY A C 1
ATOM 1867 O O . GLY A 1 240 ? 3.153 -0.657 -0.452 1.00 90.38 240 GLY A O 1
ATOM 1868 N N . VAL A 1 241 ? 5.383 -0.774 -0.731 1.00 90.56 241 VAL A N 1
ATOM 1869 C CA . VAL A 1 241 ? 5.433 -2.160 -1.213 1.00 90.56 241 VAL A CA 1
ATOM 1870 C C . VAL A 1 241 ? 5.014 -3.139 -0.123 1.00 90.56 241 VAL A C 1
ATOM 1872 O O . VAL A 1 241 ? 4.215 -4.032 -0.405 1.00 90.56 241 VAL A O 1
ATOM 1875 N N . ALA A 1 242 ? 5.448 -2.961 1.126 1.00 92.50 242 ALA A N 1
ATOM 1876 C CA . ALA A 1 242 ? 5.011 -3.816 2.230 1.00 92.50 242 ALA A CA 1
ATOM 1877 C C . ALA A 1 242 ? 3.494 -3.756 2.436 1.00 92.50 242 ALA A C 1
ATOM 1879 O O . ALA A 1 242 ? 2.851 -4.793 2.605 1.00 92.50 242 ALA A O 1
ATOM 1880 N N . PHE A 1 243 ? 2.883 -2.572 2.331 1.00 93.19 243 PHE A N 1
ATOM 1881 C CA . PHE A 1 243 ? 1.424 -2.461 2.338 1.00 93.19 243 PHE A CA 1
ATOM 1882 C C . PHE A 1 243 ? 0.774 -3.214 1.174 1.00 93.19 243 PHE A C 1
ATOM 1884 O O . PHE A 1 243 ? -0.227 -3.905 1.376 1.00 93.19 243 PHE A O 1
ATOM 1891 N N . LYS A 1 244 ? 1.329 -3.078 -0.034 1.00 91.12 244 LYS A N 1
ATOM 1892 C CA . LYS A 1 244 ? 0.789 -3.667 -1.264 1.00 91.12 244 LYS A CA 1
ATOM 1893 C C . LYS A 1 244 ? 0.892 -5.191 -1.299 1.00 91.12 244 LYS A C 1
ATOM 1895 O O . LYS A 1 244 ? -0.099 -5.847 -1.608 1.00 91.12 244 LYS A O 1
ATOM 1900 N N . GLU A 1 245 ? 2.066 -5.737 -1.009 1.00 91.00 245 GLU A N 1
ATOM 1901 C CA . GLU A 1 245 ? 2.397 -7.147 -1.247 1.00 91.00 245 GLU A CA 1
ATOM 1902 C C . GLU A 1 245 ? 2.208 -8.019 0.007 1.00 91.00 245 GLU A C 1
ATOM 1904 O O . GLU A 1 245 ? 1.935 -9.212 -0.112 1.00 91.00 245 GLU A O 1
ATOM 1909 N N . SER A 1 246 ? 2.295 -7.434 1.209 1.00 92.12 246 SER A N 1
ATOM 1910 C CA . SER A 1 246 ? 2.278 -8.175 2.478 1.00 92.12 246 SER A CA 1
ATOM 1911 C C . SER A 1 246 ? 1.086 -7.807 3.368 1.00 92.12 246 SER A C 1
ATOM 1913 O O . SER A 1 246 ? 0.190 -8.628 3.590 1.00 92.12 246 SER A O 1
ATOM 1915 N N . LEU A 1 247 ? 1.025 -6.567 3.860 1.00 93.19 247 LEU A N 1
ATOM 1916 C CA . LEU A 1 247 ? 0.096 -6.190 4.924 1.00 93.19 247 LEU A CA 1
ATOM 1917 C C . LEU A 1 247 ? -1.365 -6.204 4.463 1.00 93.19 247 LEU A C 1
ATOM 1919 O O . LEU A 1 247 ? -2.196 -6.871 5.074 1.00 93.19 247 LEU A O 1
ATOM 1923 N N . ALA A 1 248 ? -1.715 -5.484 3.392 1.00 93.00 248 ALA A N 1
ATOM 1924 C CA . ALA A 1 248 ? -3.113 -5.369 2.975 1.00 93.00 248 ALA A CA 1
ATOM 1925 C C . ALA A 1 248 ? -3.711 -6.699 2.470 1.00 93.00 248 ALA A C 1
ATOM 1927 O O . ALA A 1 248 ? -4.867 -6.972 2.819 1.00 93.00 248 ALA A O 1
ATOM 1928 N N . PRO A 1 249 ? -2.987 -7.549 1.709 1.00 92.19 249 PRO A N 1
ATOM 1929 C CA . PRO A 1 249 ? -3.497 -8.857 1.291 1.00 92.19 249 PRO A CA 1
ATOM 1930 C C . PRO A 1 249 ? -3.643 -9.861 2.441 1.00 92.19 249 PRO A C 1
ATOM 1932 O O . PRO A 1 249 ? -4.575 -10.665 2.425 1.00 92.19 249 PRO A O 1
ATOM 1935 N N . ARG A 1 250 ? -2.746 -9.819 3.438 1.00 92.88 250 ARG A N 1
ATOM 1936 C CA . ARG A 1 250 ? -2.668 -10.795 4.542 1.00 92.88 250 ARG A CA 1
ATOM 1937 C C . ARG A 1 250 ? -2.918 -10.180 5.921 1.00 92.88 250 ARG A C 1
ATOM 1939 O O . ARG A 1 250 ? -2.433 -10.682 6.927 1.00 92.88 250 ARG A O 1
ATOM 1946 N N . ALA A 1 251 ? -3.731 -9.125 5.993 1.00 94.38 251 ALA A N 1
ATOM 1947 C CA . ALA A 1 251 ? -3.952 -8.357 7.224 1.00 94.38 251 ALA A CA 1
ATOM 1948 C C . ALA A 1 251 ? -4.387 -9.211 8.431 1.00 94.38 251 ALA A C 1
ATOM 1950 O O . ALA A 1 251 ? -3.993 -8.931 9.556 1.00 94.38 251 ALA A O 1
ATOM 1951 N N . VAL A 1 252 ? -5.171 -10.273 8.204 1.00 94.50 252 VAL A N 1
ATOM 1952 C CA . VAL A 1 252 ? -5.616 -11.191 9.269 1.00 94.50 252 VAL A CA 1
ATOM 1953 C C . VAL A 1 252 ? -4.458 -12.030 9.821 1.00 94.50 252 VAL A C 1
ATOM 1955 O O . VAL A 1 252 ? -4.401 -12.266 11.024 1.00 94.50 252 VAL A O 1
ATOM 1958 N N . GLU A 1 253 ? -3.518 -12.452 8.973 1.00 93.94 253 GLU A N 1
ATOM 1959 C CA . GLU A 1 253 ? -2.330 -13.214 9.390 1.00 93.94 253 GLU A CA 1
ATOM 1960 C C . GLU A 1 253 ? -1.406 -12.325 10.232 1.00 93.94 253 GLU A C 1
ATOM 1962 O O . GLU A 1 253 ? -0.918 -12.746 11.277 1.00 93.94 253 GLU A O 1
ATOM 1967 N N . TRP A 1 254 ? -1.250 -11.056 9.844 1.00 94.62 254 TRP A N 1
ATOM 1968 C CA . TRP A 1 254 ? -0.522 -10.072 10.647 1.00 94.62 254 TRP A CA 1
ATOM 1969 C C . TRP A 1 254 ? -1.238 -9.749 11.961 1.00 94.62 254 TRP A C 1
ATOM 1971 O O . TRP A 1 254 ? -0.598 -9.684 13.004 1.00 94.62 254 TRP A O 1
ATOM 1981 N N . PHE A 1 255 ? -2.567 -9.615 11.955 1.00 95.12 255 PHE A N 1
ATOM 1982 C CA . PHE A 1 255 ? -3.353 -9.398 13.174 1.00 95.12 255 PHE A CA 1
ATOM 1983 C C . PHE A 1 255 ? -3.226 -10.561 14.172 1.00 95.12 255 PHE A C 1
ATOM 1985 O O . PHE A 1 255 ? -3.055 -10.339 15.367 1.00 95.12 255 PHE A O 1
ATOM 1992 N N . THR A 1 256 ? -3.290 -11.801 13.684 1.00 93.50 256 THR A N 1
ATOM 1993 C CA . THR A 1 256 ? -3.196 -13.018 14.513 1.00 93.50 256 THR A CA 1
ATOM 1994 C C . THR A 1 256 ? -1.761 -13.383 14.898 1.00 93.50 256 THR A C 1
ATOM 1996 O O . THR A 1 256 ? -1.565 -14.184 15.811 1.00 93.50 256 THR A O 1
ATOM 1999 N N . GLY A 1 257 ? -0.760 -12.792 14.236 1.00 88.94 257 GLY A N 1
ATOM 2000 C CA . GLY A 1 257 ? 0.654 -13.131 14.406 1.00 88.94 257 GLY A CA 1
ATOM 2001 C C . GLY A 1 257 ? 1.068 -14.428 13.698 1.00 88.94 257 GLY A C 1
ATOM 2002 O O . GLY A 1 257 ? 2.148 -14.948 13.962 1.00 88.94 257 GLY A O 1
ATOM 2003 N N . GLU A 1 258 ? 0.219 -14.963 12.817 1.00 87.06 258 GLU A N 1
ATOM 2004 C CA . GLU A 1 258 ? 0.485 -16.168 12.018 1.00 87.06 258 GLU A CA 1
ATOM 2005 C C . GLU A 1 258 ? 1.232 -15.870 10.712 1.00 87.06 258 GLU A C 1
ATOM 2007 O O . GLU A 1 258 ? 1.631 -16.802 10.009 1.00 87.06 258 GLU A O 1
ATOM 2012 N N . ALA A 1 259 ? 1.420 -14.591 10.371 1.00 81.44 259 ALA A N 1
ATOM 2013 C CA . ALA A 1 259 ? 2.169 -14.191 9.189 1.00 81.44 259 ALA A CA 1
ATOM 2014 C C . ALA A 1 259 ? 3.587 -14.779 9.241 1.00 81.44 259 ALA A C 1
ATOM 2016 O O . ALA A 1 259 ? 4.397 -14.442 10.106 1.00 81.44 259 ALA A O 1
ATOM 2017 N N . ALA A 1 260 ? 3.882 -15.686 8.309 1.00 62.38 260 ALA A N 1
ATOM 2018 C CA . ALA A 1 260 ? 5.236 -16.173 8.125 1.00 62.38 260 ALA A CA 1
ATOM 2019 C C . ALA A 1 260 ? 6.075 -15.032 7.528 1.00 62.38 260 ALA A C 1
ATOM 2021 O O . ALA A 1 260 ? 5.630 -14.430 6.543 1.00 62.38 260 ALA A O 1
ATOM 2022 N N . PRO A 1 261 ? 7.282 -14.757 8.058 1.00 57.84 261 PRO A N 1
ATOM 2023 C CA . PRO A 1 261 ? 8.237 -13.912 7.360 1.00 57.84 261 PRO A CA 1
ATOM 2024 C C . PRO A 1 261 ? 8.392 -14.427 5.922 1.00 57.84 261 PRO A C 1
ATOM 2026 O O . PRO A 1 261 ? 8.343 -15.651 5.715 1.00 57.84 261 PRO A O 1
ATOM 2029 N N . PRO A 1 262 ? 8.554 -13.547 4.920 1.00 54.84 262 PRO A N 1
ATOM 2030 C CA . PRO A 1 262 ? 8.815 -13.980 3.556 1.00 54.84 262 PRO A CA 1
ATOM 2031 C C . PRO A 1 262 ? 9.935 -15.028 3.566 1.00 54.84 262 PRO A C 1
ATOM 2033 O O . PRO A 1 262 ? 10.985 -14.805 4.160 1.00 54.84 262 PRO A O 1
ATOM 2036 N N . LEU A 1 263 ? 9.721 -16.181 2.922 1.00 50.34 263 LEU A N 1
ATOM 2037 C CA . LEU A 1 263 ? 10.637 -17.338 2.940 1.00 50.34 263 LEU A CA 1
ATOM 2038 C C . LEU A 1 263 ? 12.034 -17.073 2.324 1.00 50.34 263 LEU A C 1
ATOM 2040 O O . LEU A 1 263 ? 12.801 -18.011 2.123 1.00 50.34 263 LEU A O 1
ATOM 2044 N N . TYR A 1 264 ? 12.398 -15.822 2.046 1.00 51.00 264 TYR A N 1
ATOM 2045 C CA . TYR A 1 264 ? 13.683 -15.397 1.487 1.00 51.00 264 TYR A CA 1
ATOM 2046 C C . TYR A 1 264 ? 14.810 -15.344 2.536 1.00 51.00 264 TYR A C 1
ATOM 2048 O O . TYR A 1 264 ? 15.573 -14.385 2.593 1.00 51.00 264 TYR A O 1
ATOM 2056 N N . GLY A 1 265 ? 14.918 -16.374 3.376 1.00 49.28 265 GLY A N 1
ATOM 2057 C CA . GLY A 1 265 ? 15.989 -16.477 4.374 1.00 49.28 265 GLY A CA 1
ATOM 2058 C C . GLY A 1 265 ? 16.101 -17.827 5.084 1.00 49.28 265 GLY A C 1
ATOM 2059 O O . GLY A 1 265 ? 16.805 -17.923 6.084 1.00 49.28 265 GLY A O 1
ATOM 2060 N N . ALA A 1 266 ? 15.405 -18.866 4.611 1.00 44.78 266 ALA A N 1
ATOM 2061 C CA . ALA A 1 266 ? 15.352 -20.172 5.277 1.00 44.78 266 ALA A CA 1
ATOM 2062 C C . ALA A 1 266 ? 16.220 -21.258 4.604 1.00 44.78 266 ALA A C 1
ATOM 2064 O O . ALA A 1 266 ? 16.012 -22.446 4.849 1.00 44.78 266 ALA A O 1
ATOM 2065 N N . ASP A 1 267 ? 17.180 -20.876 3.759 1.00 44.91 267 ASP A N 1
ATOM 2066 C CA . ASP A 1 267 ? 18.089 -21.787 3.053 1.00 44.91 267 ASP A CA 1
ATOM 2067 C C . ASP A 1 267 ? 19.593 -21.513 3.268 1.00 44.91 267 ASP A C 1
ATOM 2069 O O . ASP A 1 267 ? 20.425 -22.096 2.576 1.00 44.91 267 ASP A O 1
ATOM 2073 N N . GLU A 1 268 ? 19.975 -20.762 4.309 1.00 51.75 268 GLU A N 1
ATOM 2074 C CA . GLU A 1 268 ? 21.367 -20.724 4.808 1.00 51.75 268 GLU A CA 1
ATOM 2075 C C . GLU A 1 268 ? 21.592 -21.526 6.110 1.00 51.75 268 GLU A C 1
ATOM 2077 O O . GLU A 1 268 ? 22.485 -21.223 6.900 1.00 51.75 268 GLU A O 1
ATOM 2082 N N . GLU A 1 269 ? 20.839 -22.607 6.342 1.00 47.94 269 GLU A N 1
ATOM 2083 C CA . GLU A 1 269 ? 21.206 -23.586 7.376 1.00 47.94 269 GLU A CA 1
ATOM 2084 C C . GLU A 1 269 ? 21.994 -24.769 6.789 1.00 47.94 269 GLU A C 1
ATOM 2086 O O . GLU A 1 269 ? 21.440 -25.754 6.307 1.00 47.94 269 GLU A O 1
ATOM 2091 N N . GLY A 1 270 ? 23.325 -24.680 6.907 1.00 43.09 270 GLY A N 1
ATOM 2092 C CA . GLY A 1 270 ? 24.181 -25.845 7.151 1.00 43.09 270 GLY A CA 1
ATOM 2093 C C . GLY A 1 270 ? 24.782 -26.546 5.933 1.00 43.09 270 GLY A C 1
ATOM 2094 O O . GLY A 1 270 ? 24.451 -27.696 5.651 1.00 43.09 270 GLY A O 1
ATOM 2095 N N . PHE A 1 271 ? 25.785 -25.933 5.295 1.00 37.47 271 PHE A N 1
ATOM 2096 C CA . PHE A 1 271 ? 26.837 -26.733 4.657 1.00 37.47 271 PHE A CA 1
ATOM 2097 C C . PHE A 1 271 ? 27.701 -27.327 5.781 1.00 37.47 271 PHE A C 1
ATOM 2099 O O . PHE A 1 271 ? 28.670 -26.721 6.233 1.00 37.47 271 PHE A O 1
ATOM 2106 N N . ASP A 1 272 ? 27.278 -28.481 6.299 1.00 45.66 272 ASP A N 1
ATOM 2107 C CA . ASP A 1 272 ? 28.110 -29.339 7.139 1.00 45.66 272 ASP A CA 1
ATOM 2108 C C . ASP A 1 272 ? 29.340 -29.720 6.303 1.00 45.66 272 ASP A C 1
ATOM 2110 O O . ASP A 1 272 ? 29.234 -30.468 5.326 1.00 45.66 272 ASP A O 1
ATOM 2114 N N . GLU A 1 273 ? 30.498 -29.130 6.618 1.00 49.56 273 GLU A N 1
ATOM 2115 C CA . GLU A 1 273 ? 31.793 -29.566 6.098 1.00 49.56 273 GLU A CA 1
ATOM 2116 C C . GLU A 1 273 ? 32.075 -30.968 6.650 1.00 49.56 273 GLU A C 1
ATOM 2118 O O . GLU A 1 273 ? 32.830 -31.161 7.603 1.00 49.56 273 GLU A O 1
ATOM 2123 N N . GLY A 1 274 ? 31.434 -31.964 6.040 1.00 43.31 274 GLY A N 1
ATOM 2124 C CA . GLY A 1 274 ? 31.722 -33.368 6.246 1.00 43.31 274 GLY A CA 1
ATOM 2125 C C . GLY A 1 274 ? 33.162 -33.658 5.843 1.00 43.31 274 GLY A C 1
ATOM 2126 O O . GLY A 1 274 ? 33.484 -33.743 4.657 1.00 43.31 274 GLY A O 1
ATOM 2127 N N . GLU A 1 275 ? 34.006 -33.772 6.867 1.00 50.72 275 GLU A N 1
ATOM 2128 C CA . GLU A 1 275 ? 35.182 -34.636 6.985 1.00 50.72 275 GLU A CA 1
ATOM 2129 C C . GLU A 1 275 ? 35.395 -35.556 5.766 1.00 50.72 275 GLU A C 1
ATOM 2131 O O . GLU A 1 275 ? 34.739 -36.586 5.602 1.00 50.72 275 GLU A O 1
ATOM 2136 N N . PHE A 1 276 ? 36.347 -35.194 4.904 1.00 45.06 276 PHE A N 1
ATOM 2137 C CA . PHE A 1 276 ? 36.950 -36.146 3.976 1.00 45.06 276 PHE A CA 1
ATOM 2138 C C . PHE A 1 276 ? 38.099 -36.844 4.719 1.00 45.06 276 PHE A C 1
ATOM 2140 O O . PHE A 1 276 ? 39.171 -36.256 4.887 1.00 45.06 276 PHE A O 1
ATOM 2147 N N . GLU A 1 277 ? 37.852 -38.068 5.198 1.00 47.19 277 GLU A N 1
ATOM 2148 C CA . GLU A 1 277 ? 38.911 -39.041 5.536 1.00 47.19 277 GLU A CA 1
ATOM 2149 C C . GLU A 1 277 ? 39.675 -39.505 4.284 1.00 47.19 277 GLU A C 1
ATOM 2151 O O . GLU A 1 277 ? 39.041 -39.722 3.222 1.00 47.19 277 GLU A O 1
#

Foldseek 3Di:
DDDDDDDDDDDDDDDDDDDDDDDDDDDDDDPPVVVPDPPDDDDDDDDDDDDPPPDPVLVVDDPVVNVVVVVVVVVVVVVVVVVVVVLVVVQVVLVVVCVVCVVVQVVVLCQQQLNDDDDDDPDDDDPDRSRHNFLLLVQLQCLDPQSVVVQDPVNSLQSSQWRHWDKAQDHDPQHLKIKIKTAGDDDPPDDDRIDMDIFGDPDNPDPDTPDDPDPDDPVPDDPVRSVVVRVVVVSVSVVVVCCVPPCRVPSVCSNVSVDDDPPVPVPPPDPDPPDDD

InterPro domains:
  IPR002164 Nucleosome assembly protein [PF00956] (67-205)
  IPR002164 Nucleosome assembly protein [PF00956] (218-258)
  IPR002164 Nucleosome assembly protein [PTHR11875] (56-213)
  IPR037231 NAP-like superfamily [SSF143113] (56-257)

Sequence (277 aa):
MAQLTKCSGALRGAALPRARAAPLVARPTAPLARMVAAAAAPVPEAAPVENFDDIDWTEDLPTPVRRRVAALREVQSKQDEIMRGFIQERAELEVKYQKQLAPLLDERAAVVAGKKEVGKFDVPDSDEEDAGIPEFWLTAMTNHEMVGELVTERDAEVLAYLTDVRVTSLTGEDAGSFRITFEFAENPFFSNKTLEKTFLMEDPDEVVPRKFVGTQNPDDLSEEDLEALQEAMDEDYEVGVAFKESLAPRAVEWFTGEAAPPLYGADEEGFDEGEFE

Organism: NCBI:txid307507

Secondary structure (DSSP, 8-state):
--------------PPPPP------PPPP-GGGGGSS--------PPPPPPGGG--GGGGS-HHHHHHHHHHHHHHHHHHHHHHHHHHHHHHHHHHHHHHHHHHHHHHHHHHTT-S-----SS----S-----TTHHHHHHHHSTTHHHH--HHHHHHHTTEEEEEEEE--GGGTT-EEEEEEE-S-SS-S-SEEEEEE-BSSTT---BPP--SSS-GGGS-HHHHHHHHHHHHHHHHHHHIIIIIITTTHHHHHHT--PPPSTTSS-S--------